Protein AF-A0A359MNR8-F1 (afdb_monomer_lite)

Secondary structure (DSSP, 8-state):
---SSEEEEEEESS--TT-GGGGGGTT-TTTTTSSSSSTTSS----------------S-PPPHHHHHHHHHTSTTTGGG-TTSHHHHHHHHHHHHHHHHTTPEESSSSSEEEEEEEEEE--GGGEEEEEEETTEEEEEEPBTTTEEEEE--SEEEEEEEESS--SS-EEEEESSTTGGGGGTT-SSEEEEEEE-TT---PPP---TTGGGSPPEEEE-HHHHHHHGGGTTSEEEEEE--EEEEEEEEEEEEEE--S-TTSEEEEEEE-----EETTEE---IIIIIHHHHHHHHT-

pLDDT: mean 84.49, std 19.18, range [33.78, 98.69]

Radius of gyration: 24.76 Å; chains: 1; bounding box: 55×43×83 Å

Sequence (297 aa):
MNTPRTFILLVRGVFHKRDNYMKKFKKYRAIGLFLICIFIFAGCSSINNKNHDTQNASKNEKSQIEKDIEYLTSDICAGRGPGTEGNEQAANYIAERFNEIGLEPLKKDYVLTYTKKTEKIDPNKITLEVLDGSNVVDTLTYGRDYIEVLLNDTTLTLPLVISPCDYECALLVEDPKESAQYRNNNYVKLIIQKNSNNSRGGSFYNDFLQNYIPSISVFPETYENIQKYIGKSIRLDADIDIEDEIQKNIAGVIKGENSSNALVISAHYDHVGNVGDKIWRGALDNASGVCAMLEAA

Structure (mmCIF, N/CA/C/O backbone):
data_AF-A0A359MNR8-F1
#
_entry.id   AF-A0A359MNR8-F1
#
loop_
_atom_site.group_PDB
_atom_site.id
_atom_site.type_symbol
_atom_site.label_atom_id
_atom_site.label_alt_id
_atom_site.label_comp_id
_atom_site.label_asym_id
_atom_site.label_entity_id
_atom_site.label_seq_id
_atom_site.pdbx_PDB_ins_code
_atom_site.Cartn_x
_atom_site.Cartn_y
_atom_site.Cartn_z
_atom_site.occupancy
_atom_site.B_iso_or_equiv
_atom_site.auth_seq_id
_atom_site.auth_comp_id
_atom_site.auth_asym_id
_atom_site.auth_atom_id
_atom_site.pdbx_PDB_model_num
ATOM 1 N N . MET A 1 1 ? 21.660 5.984 -33.155 1.00 53.91 1 MET A N 1
ATOM 2 C CA . MET A 1 1 ? 21.625 7.429 -32.839 1.00 53.91 1 MET A CA 1
ATOM 3 C C . MET A 1 1 ? 22.981 7.821 -32.273 1.00 53.91 1 MET A C 1
ATOM 5 O O . MET A 1 1 ? 23.427 7.144 -31.359 1.00 53.91 1 MET A O 1
ATOM 9 N N . ASN A 1 2 ? 23.638 8.861 -32.796 1.00 58.16 2 ASN A N 1
ATOM 10 C CA . ASN A 1 2 ? 24.879 9.382 -32.207 1.00 58.16 2 ASN A CA 1
ATOM 11 C C . ASN A 1 2 ? 24.519 10.455 -31.180 1.00 58.16 2 ASN A C 1
ATOM 13 O O . ASN A 1 2 ? 24.162 11.575 -31.548 1.00 58.16 2 ASN A O 1
ATOM 17 N N . THR A 1 3 ? 24.558 10.106 -29.895 1.00 62.22 3 THR A N 1
ATOM 18 C CA . THR A 1 3 ? 24.329 11.055 -28.803 1.00 62.22 3 THR A CA 1
ATOM 19 C C . THR A 1 3 ? 25.670 11.453 -28.170 1.00 62.22 3 THR A C 1
ATOM 21 O O . THR A 1 3 ? 26.511 10.599 -27.889 1.00 62.22 3 THR A O 1
ATOM 24 N N . PRO A 1 4 ? 25.917 12.748 -27.903 1.00 72.62 4 PRO A N 1
ATOM 25 C CA . PRO A 1 4 ? 27.185 13.191 -27.318 1.00 72.62 4 PRO A CA 1
ATOM 26 C C . PRO A 1 4 ? 27.328 12.831 -25.829 1.00 72.62 4 PRO A C 1
ATOM 28 O O . PRO A 1 4 ? 28.414 12.959 -25.269 1.00 72.62 4 PRO A O 1
ATOM 31 N N . ARG A 1 5 ? 26.242 12.416 -25.162 1.00 77.44 5 ARG A N 1
ATOM 32 C CA . ARG A 1 5 ? 26.211 12.042 -23.741 1.00 77.44 5 ARG A CA 1
ATOM 33 C C . ARG A 1 5 ? 25.451 10.741 -23.550 1.00 77.44 5 ARG A C 1
ATOM 35 O O . ARG A 1 5 ? 24.490 10.483 -24.267 1.00 77.44 5 ARG A O 1
ATOM 42 N N . THR A 1 6 ? 25.853 9.976 -22.543 1.00 82.75 6 THR A N 1
ATOM 43 C CA . THR A 1 6 ? 25.110 8.796 -22.101 1.00 82.75 6 THR A CA 1
ATOM 44 C C . THR A 1 6 ? 23.819 9.212 -21.395 1.00 82.75 6 THR A C 1
ATOM 46 O O . THR A 1 6 ? 23.839 10.075 -20.515 1.00 82.75 6 THR A O 1
ATOM 49 N N . PHE A 1 7 ? 22.704 8.578 -21.748 1.00 84.94 7 PHE A N 1
ATOM 50 C CA . PHE A 1 7 ? 21.421 8.729 -21.062 1.00 84.94 7 PHE A CA 1
ATOM 51 C C . PHE A 1 7 ? 21.090 7.432 -20.338 1.00 84.94 7 PHE A C 1
ATOM 53 O O . PHE A 1 7 ? 21.199 6.360 -20.923 1.00 84.94 7 PHE A O 1
ATOM 60 N N . ILE A 1 8 ? 20.702 7.529 -19.072 1.00 86.00 8 ILE A N 1
ATOM 61 C CA . ILE A 1 8 ? 20.260 6.396 -18.261 1.00 86.00 8 ILE A CA 1
ATOM 62 C C . ILE A 1 8 ? 18.806 6.643 -17.888 1.00 86.00 8 ILE A C 1
ATOM 64 O O . ILE A 1 8 ? 18.482 7.663 -17.275 1.00 86.00 8 ILE A O 1
ATOM 68 N N . LEU A 1 9 ? 17.950 5.691 -18.227 1.00 90.50 9 LEU A N 1
ATOM 69 C CA . LEU A 1 9 ? 16.587 5.637 -17.731 1.00 90.50 9 LEU A CA 1
ATOM 70 C C . LEU A 1 9 ? 16.563 4.698 -16.535 1.00 90.50 9 LEU A C 1
ATOM 72 O O . LEU A 1 9 ? 16.939 3.535 -16.656 1.00 90.50 9 LEU A O 1
ATOM 76 N N . LEU A 1 10 ? 16.152 5.215 -15.379 1.00 91.44 10 LEU A N 1
ATOM 77 C CA . LEU A 1 10 ? 16.094 4.473 -14.124 1.00 91.44 10 LEU A CA 1
ATOM 78 C C . LEU A 1 10 ? 14.673 4.499 -13.565 1.00 91.44 10 LEU A C 1
ATOM 80 O O . LEU A 1 10 ? 14.237 5.514 -13.022 1.00 91.44 10 LEU A O 1
ATOM 84 N N . VAL A 1 11 ? 13.981 3.365 -13.610 1.00 88.56 11 VAL A N 1
ATOM 85 C CA . VAL A 1 11 ? 12.714 3.196 -12.897 1.00 88.56 11 VAL A CA 1
ATOM 86 C C . VAL A 1 11 ? 12.957 2.501 -11.574 1.00 88.56 11 VAL A C 1
ATOM 88 O O . VAL A 1 11 ? 13.452 1.377 -11.515 1.00 88.56 11 VAL A O 1
ATOM 91 N N . ARG A 1 12 ? 12.626 3.196 -10.491 1.00 85.81 12 ARG A N 1
ATOM 92 C CA . ARG A 1 12 ? 12.811 2.698 -9.133 1.00 85.81 12 ARG A CA 1
ATOM 93 C C . ARG A 1 12 ? 11.677 1.756 -8.743 1.00 85.81 12 ARG A C 1
ATOM 95 O O . ARG A 1 12 ? 10.519 2.077 -9.001 1.00 85.81 12 ARG A O 1
ATOM 102 N N . GLY A 1 13 ? 12.009 0.647 -8.086 1.00 71.56 13 GLY A N 1
ATOM 103 C CA . GLY A 1 13 ? 11.005 -0.316 -7.620 1.00 71.56 13 GLY A CA 1
ATOM 104 C C . GLY A 1 13 ? 10.364 -0.001 -6.295 1.00 71.56 13 GLY A C 1
ATOM 105 O O . GLY A 1 13 ? 9.287 -0.511 -6.036 1.00 71.56 13 GLY A O 1
ATOM 106 N N . VAL A 1 14 ? 10.990 0.844 -5.476 1.00 76.50 14 VAL A N 1
ATOM 107 C CA . VAL A 1 14 ? 10.344 1.427 -4.301 1.00 76.50 14 VAL A CA 1
ATOM 108 C C . VAL A 1 14 ? 10.724 2.894 -4.184 1.00 76.50 14 VAL A C 1
ATOM 110 O O . VAL A 1 14 ? 11.915 3.236 -4.100 1.00 76.50 14 VAL A O 1
ATOM 113 N N . PHE A 1 15 ? 9.726 3.770 -4.124 1.00 69.06 15 PHE A N 1
ATOM 114 C CA . PHE A 1 15 ? 9.939 5.176 -3.824 1.00 69.06 15 PHE A CA 1
ATOM 115 C C . PHE A 1 15 ? 9.806 5.461 -2.335 1.00 69.06 15 PHE A C 1
ATOM 117 O O . PHE A 1 15 ? 8.816 5.146 -1.678 1.00 69.06 15 PHE A O 1
ATOM 124 N N . HIS A 1 16 ? 10.820 6.126 -1.786 1.00 58.22 16 HIS A N 1
ATOM 125 C CA . HIS A 1 16 ? 10.814 6.563 -0.402 1.00 58.22 16 HIS A CA 1
ATOM 126 C C . HIS A 1 16 ? 10.742 8.090 -0.355 1.00 58.22 16 HIS A C 1
ATOM 128 O O . HIS A 1 16 ? 11.719 8.792 -0.616 1.00 58.22 16 HIS A O 1
ATOM 134 N N . LYS A 1 17 ? 9.585 8.635 0.041 1.00 45.66 17 LYS A N 1
ATOM 135 C CA . LYS A 1 17 ? 9.368 10.092 0.174 1.00 45.66 17 LYS A CA 1
ATOM 136 C C . LYS A 1 17 ? 10.332 10.760 1.179 1.00 45.66 17 LYS A C 1
ATOM 138 O O . LYS A 1 17 ? 10.451 11.983 1.202 1.00 45.66 17 LYS A O 1
ATOM 143 N N . ARG A 1 18 ? 11.022 9.964 2.010 1.00 41.44 18 ARG A N 1
ATOM 144 C CA . ARG A 1 18 ? 12.012 10.383 3.021 1.00 41.44 18 ARG A CA 1
ATOM 145 C C . ARG A 1 18 ? 13.464 10.052 2.676 1.00 41.44 18 ARG A C 1
ATOM 147 O O . ARG A 1 18 ? 14.333 10.182 3.537 1.00 41.44 18 ARG A O 1
ATOM 154 N N . ASP A 1 19 ? 13.755 9.721 1.427 1.00 40.84 19 ASP A N 1
ATOM 155 C CA . ASP A 1 19 ? 15.124 9.737 0.932 1.00 40.84 19 ASP A CA 1
ATOM 156 C C . ASP A 1 19 ? 15.663 11.179 1.002 1.00 40.84 19 ASP A C 1
ATOM 158 O O . ASP A 1 19 ? 15.439 12.018 0.129 1.00 40.84 19 ASP A O 1
ATOM 162 N N . ASN A 1 20 ? 16.371 11.497 2.091 1.00 35.03 20 ASN A N 1
ATOM 163 C CA . ASN A 1 20 ? 16.938 12.815 2.408 1.00 35.03 20 ASN A CA 1
ATOM 164 C C . ASN A 1 20 ? 17.966 13.335 1.373 1.00 35.03 20 ASN A C 1
ATOM 166 O O . ASN A 1 20 ? 18.578 14.384 1.592 1.00 35.03 20 ASN A O 1
ATOM 170 N N . TYR A 1 21 ? 18.138 12.675 0.223 1.00 41.69 21 TYR A N 1
ATOM 171 C CA . TYR A 1 21 ? 19.009 13.117 -0.868 1.00 41.69 21 TYR A CA 1
ATOM 172 C C . TYR A 1 21 ? 18.629 14.507 -1.412 1.00 41.69 21 TYR A C 1
ATOM 174 O O . TYR A 1 21 ? 19.497 15.253 -1.867 1.00 41.69 21 TYR A O 1
ATOM 182 N N . MET A 1 22 ? 17.369 14.940 -1.267 1.00 36.34 22 MET A N 1
ATOM 183 C CA . MET A 1 22 ? 16.928 16.273 -1.704 1.00 36.34 22 MET A CA 1
ATOM 184 C C . MET A 1 22 ? 17.280 17.435 -0.759 1.00 36.34 22 MET A C 1
ATOM 186 O O . MET A 1 22 ? 17.093 18.594 -1.140 1.00 36.34 22 MET A O 1
ATOM 190 N N . LYS A 1 23 ? 17.854 17.203 0.434 1.00 35.25 23 LYS A N 1
ATOM 191 C CA . LYS A 1 23 ? 18.368 18.323 1.255 1.00 35.25 23 LYS A CA 1
ATOM 192 C C . LYS A 1 23 ? 19.582 19.008 0.611 1.00 35.25 23 LYS A C 1
ATOM 194 O O . LYS A 1 23 ? 19.808 20.188 0.868 1.00 35.25 23 LYS A O 1
ATOM 199 N N . LYS A 1 24 ? 20.307 18.323 -0.284 1.00 37.75 24 LYS A N 1
ATOM 200 C CA . LYS A 1 24 ? 21.486 18.867 -0.985 1.00 37.75 24 LYS A CA 1
ATOM 201 C C . LYS A 1 24 ? 21.165 19.720 -2.224 1.00 37.75 24 LYS A C 1
ATOM 203 O O . LYS A 1 24 ? 22.028 20.467 -2.670 1.00 37.75 24 LYS A O 1
ATOM 208 N N . PHE A 1 25 ? 19.932 19.688 -2.740 1.00 43.47 25 PHE A N 1
ATOM 209 C CA . PHE A 1 25 ? 19.558 20.358 -4.000 1.00 43.47 25 PHE A CA 1
ATOM 210 C C . PHE A 1 25 ? 18.733 21.646 -3.837 1.00 43.47 25 PHE A C 1
ATOM 212 O O . PHE A 1 25 ? 18.275 22.221 -4.826 1.00 43.47 25 PHE A O 1
ATOM 219 N N . LYS A 1 26 ? 18.594 22.183 -2.614 1.00 38.81 26 LYS A N 1
ATOM 220 C CA . LYS A 1 26 ? 17.921 23.481 -2.389 1.00 38.81 26 LYS A CA 1
ATOM 221 C C . LYS A 1 26 ? 18.571 24.662 -3.134 1.00 38.81 26 LYS A C 1
ATOM 223 O O . LYS A 1 26 ? 17.922 25.690 -3.284 1.00 38.81 26 LYS A O 1
ATOM 228 N N . LYS A 1 27 ? 19.803 24.519 -3.640 1.00 41.84 27 LYS A N 1
ATOM 229 C CA . LYS A 1 27 ? 20.552 25.599 -4.304 1.00 41.84 27 LYS A CA 1
ATOM 230 C C . LYS A 1 27 ? 20.233 25.805 -5.797 1.00 41.84 27 LYS A C 1
ATOM 232 O O . LYS A 1 27 ? 20.662 26.811 -6.343 1.00 41.84 27 LYS A O 1
ATOM 237 N N . TYR A 1 28 ? 19.464 24.917 -6.442 1.00 50.44 28 TYR A N 1
ATOM 238 C CA . TYR A 1 28 ? 19.241 24.966 -7.904 1.00 50.44 28 TYR A CA 1
ATOM 239 C C . TYR A 1 28 ? 17.770 25.111 -8.342 1.00 50.44 28 TYR A C 1
ATOM 241 O O . TYR A 1 28 ? 17.476 25.059 -9.535 1.00 50.44 28 TYR A O 1
ATOM 249 N N . ARG A 1 29 ? 16.835 25.364 -7.410 1.00 44.09 29 ARG A N 1
ATOM 250 C CA . ARG A 1 29 ? 15.392 25.519 -7.718 1.00 44.09 29 ARG A CA 1
ATOM 251 C C . ARG A 1 29 ? 15.065 26.686 -8.665 1.00 44.09 29 ARG A C 1
ATOM 253 O O . ARG A 1 29 ? 13.984 26.687 -9.237 1.00 44.09 29 ARG A O 1
ATOM 260 N N . ALA A 1 30 ? 15.975 27.641 -8.858 1.00 41.69 30 ALA A N 1
ATOM 261 C CA . ALA A 1 30 ? 15.742 28.805 -9.714 1.00 4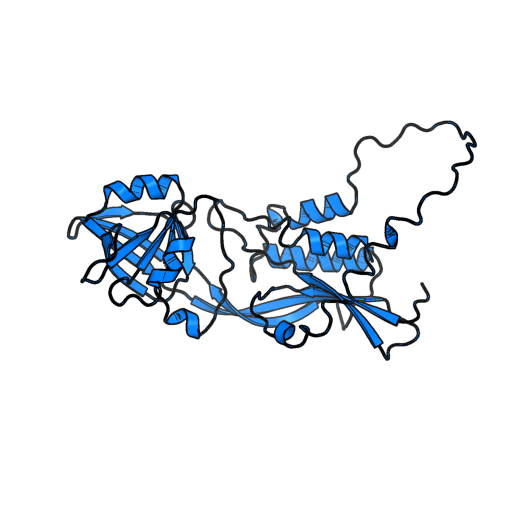1.69 30 ALA A CA 1
ATOM 262 C C . ALA A 1 30 ? 16.040 28.573 -11.211 1.00 41.69 30 ALA A C 1
ATOM 264 O O . ALA A 1 30 ? 15.609 29.372 -12.031 1.00 41.69 30 ALA A O 1
ATOM 265 N N . ILE A 1 31 ? 16.743 27.495 -11.589 1.00 46.69 31 ILE A N 1
ATOM 266 C CA . ILE A 1 31 ? 17.185 27.289 -12.987 1.00 46.69 31 ILE A CA 1
ATOM 267 C C . ILE A 1 31 ? 16.266 26.308 -13.743 1.00 46.69 31 ILE A C 1
ATOM 269 O O . ILE A 1 31 ? 16.080 26.437 -14.950 1.00 46.69 31 ILE A O 1
ATOM 273 N N . GLY A 1 32 ? 15.609 25.376 -13.040 1.00 39.09 32 GLY A N 1
ATOM 274 C CA . GLY A 1 32 ? 14.751 24.352 -13.660 1.00 39.09 32 GLY A CA 1
ATO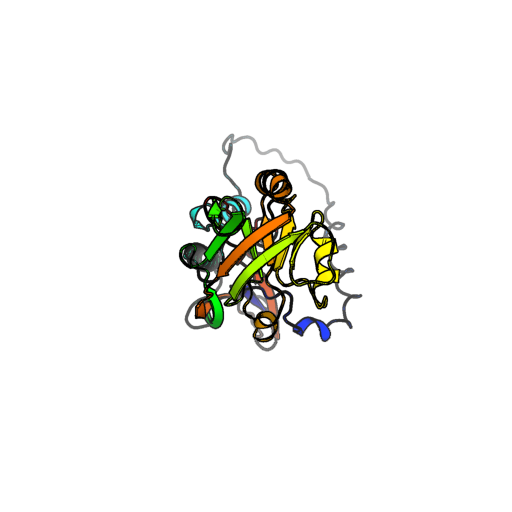M 275 C C . GLY A 1 32 ? 13.412 24.853 -14.221 1.00 39.09 32 GLY A C 1
ATOM 276 O O . GLY A 1 32 ? 12.852 24.213 -15.103 1.00 39.09 32 GLY A O 1
ATOM 277 N N . LEU A 1 33 ? 12.908 26.003 -13.762 1.00 39.31 33 LEU A N 1
ATOM 278 C CA . LEU A 1 33 ? 11.634 26.567 -14.235 1.00 39.31 33 LEU A CA 1
ATOM 279 C C . LEU A 1 33 ? 11.757 27.394 -15.527 1.00 39.31 33 LEU A C 1
ATOM 281 O O . LEU A 1 33 ? 10.741 27.714 -16.133 1.00 39.31 33 LEU A O 1
ATOM 285 N N . PHE A 1 34 ? 12.974 27.716 -15.978 1.00 38.31 34 PHE A N 1
ATOM 286 C CA . PHE A 1 34 ? 13.181 28.547 -17.171 1.00 38.31 34 PHE A CA 1
ATOM 287 C C . PHE A 1 34 ? 13.256 27.731 -18.477 1.00 38.31 34 PHE A C 1
ATOM 289 O O . PHE A 1 34 ? 13.005 28.264 -19.553 1.00 38.31 34 PHE A O 1
ATOM 296 N N . LEU A 1 35 ? 13.551 26.426 -18.403 1.00 41.34 35 LEU A N 1
ATOM 297 C CA . LEU A 1 35 ? 13.758 25.577 -19.588 1.00 41.34 35 LEU A CA 1
ATOM 298 C C . LEU A 1 35 ? 12.493 24.868 -20.104 1.00 41.34 35 LEU A C 1
ATOM 300 O O . LEU A 1 35 ? 12.480 24.431 -21.249 1.00 41.34 35 LEU A O 1
ATOM 304 N N . ILE A 1 36 ? 11.414 24.803 -19.316 1.00 42.53 36 ILE A N 1
ATOM 305 C CA . ILE A 1 36 ? 10.148 24.167 -19.736 1.00 42.53 36 ILE A CA 1
ATOM 306 C C . ILE A 1 36 ? 9.250 25.135 -20.534 1.00 42.53 36 ILE A C 1
ATOM 308 O O . ILE A 1 36 ? 8.479 24.699 -21.382 1.00 42.53 36 ILE A O 1
ATOM 312 N N . CYS A 1 37 ? 9.399 26.454 -20.367 1.00 40.34 37 CYS A N 1
ATOM 313 C CA . CYS A 1 37 ? 8.573 27.438 -21.084 1.00 40.34 37 CYS A CA 1
ATOM 314 C C . CYS A 1 37 ? 9.052 27.759 -22.513 1.00 40.34 37 CYS A C 1
ATOM 316 O O . CYS A 1 37 ? 8.282 28.309 -23.297 1.00 40.34 37 CYS A O 1
ATOM 318 N N . ILE A 1 38 ? 10.291 27.416 -22.886 1.00 44.81 38 ILE A N 1
ATOM 319 C CA . ILE A 1 38 ? 10.851 27.767 -24.208 1.00 44.81 38 ILE A CA 1
ATOM 320 C C . ILE A 1 38 ? 10.420 26.775 -25.307 1.00 44.81 38 ILE A C 1
ATOM 322 O O . ILE A 1 38 ? 10.373 27.145 -26.477 1.00 44.81 38 ILE A O 1
ATOM 326 N N . PHE A 1 39 ? 9.992 25.558 -24.956 1.00 44.34 39 PHE A N 1
ATOM 327 C CA . PHE A 1 39 ? 9.518 24.573 -25.942 1.00 44.34 39 PHE A CA 1
ATOM 328 C C . PHE A 1 39 ? 8.067 24.774 -26.407 1.00 44.34 39 PHE A C 1
ATOM 330 O O . PHE A 1 39 ? 7.670 24.185 -27.407 1.00 44.34 39 PHE A O 1
ATOM 337 N N . ILE A 1 40 ? 7.285 25.637 -25.749 1.00 48.53 40 ILE A N 1
ATOM 338 C CA . ILE A 1 40 ? 5.875 25.876 -26.111 1.00 48.53 40 ILE A CA 1
ATOM 339 C C . ILE A 1 40 ? 5.725 27.007 -27.156 1.00 48.53 40 ILE A C 1
ATOM 341 O O . ILE A 1 40 ? 4.688 27.110 -27.801 1.00 48.53 40 ILE A O 1
ATOM 345 N N . PHE A 1 41 ? 6.762 27.819 -27.409 1.00 41.69 41 PHE A N 1
ATOM 346 C CA . PHE A 1 41 ? 6.643 29.029 -28.248 1.00 41.69 41 PHE A CA 1
ATOM 347 C C . PHE A 1 41 ? 7.391 29.025 -29.596 1.00 41.69 41 PHE A C 1
ATOM 349 O O . PHE A 1 41 ? 7.363 30.035 -30.295 1.00 41.69 41 PHE A O 1
ATOM 356 N N . ALA A 1 42 ? 7.996 27.912 -30.026 1.00 44.53 42 ALA A N 1
ATOM 357 C CA . ALA A 1 42 ? 8.704 27.827 -31.318 1.00 44.53 42 ALA A CA 1
ATOM 358 C C . ALA A 1 42 ? 7.997 26.951 -32.377 1.00 44.53 42 ALA A C 1
ATOM 360 O O . ALA A 1 42 ? 8.638 26.442 -33.292 1.00 44.53 42 ALA A O 1
ATOM 361 N N . GLY A 1 43 ? 6.678 26.767 -32.265 1.00 42.97 43 GLY A N 1
ATOM 362 C CA . GLY A 1 43 ? 5.885 25.886 -33.131 1.00 42.97 43 GLY A CA 1
ATOM 363 C C . GLY A 1 43 ? 4.820 26.596 -33.965 1.00 42.97 43 GLY A C 1
ATOM 364 O O . GLY A 1 43 ? 3.707 26.099 -34.057 1.00 42.97 43 GLY A O 1
ATOM 365 N N . CYS A 1 44 ? 5.120 27.751 -34.562 1.00 46.16 44 CYS A N 1
ATOM 366 C CA . CYS A 1 44 ? 4.274 28.333 -35.609 1.00 46.16 44 CYS A CA 1
ATOM 367 C C . CYS A 1 44 ? 5.131 28.647 -36.833 1.00 46.16 44 CYS A C 1
ATOM 369 O O . CYS A 1 44 ? 5.814 29.667 -36.896 1.00 46.16 44 CYS A O 1
ATOM 371 N N . SER A 1 45 ? 5.112 27.755 -37.820 1.00 38.56 45 SER A N 1
ATOM 372 C CA . SER A 1 45 ? 5.623 28.020 -39.165 1.00 38.56 45 SER A CA 1
ATOM 373 C C . SER A 1 45 ? 4.769 27.265 -40.186 1.00 38.56 45 SER A C 1
ATOM 375 O O . SER A 1 45 ? 4.867 26.054 -40.320 1.00 38.56 45 SER A O 1
ATOM 377 N N . SER A 1 46 ? 3.889 28.036 -40.830 1.00 40.34 46 SER A N 1
ATOM 378 C CA . SER A 1 46 ? 3.194 27.852 -42.114 1.00 40.34 46 SER A CA 1
ATOM 379 C C . SER A 1 46 ? 3.039 26.426 -42.677 1.00 40.34 46 SER A C 1
ATOM 381 O O . SER A 1 46 ? 3.957 25.870 -43.280 1.00 40.34 46 SER A O 1
ATOM 383 N N . ILE A 1 47 ? 1.820 25.883 -42.585 1.00 38.09 47 ILE A N 1
ATOM 384 C CA . ILE A 1 47 ? 1.387 24.705 -43.348 1.00 38.09 47 ILE A CA 1
ATOM 385 C C . ILE A 1 47 ? 1.092 25.150 -44.782 1.00 38.09 47 ILE A C 1
ATOM 387 O O . ILE A 1 47 ? 0.122 25.860 -45.045 1.00 38.09 47 ILE A O 1
ATOM 391 N N . ASN A 1 48 ? 1.941 24.721 -45.714 1.00 33.78 48 ASN A N 1
ATOM 392 C CA . ASN A 1 48 ? 1.702 24.847 -47.144 1.00 33.78 48 ASN A CA 1
ATOM 393 C C . ASN A 1 48 ? 0.854 23.647 -47.588 1.00 33.78 48 ASN A C 1
ATOM 395 O O . ASN A 1 48 ? 1.286 22.499 -47.494 1.00 33.78 48 ASN A O 1
ATOM 399 N N . ASN A 1 49 ? -0.375 23.917 -48.017 1.00 40.66 49 ASN A N 1
ATOM 400 C CA . ASN A 1 49 ? -1.362 22.901 -48.350 1.00 40.66 49 ASN A CA 1
ATOM 401 C C . ASN A 1 49 ? -1.016 22.253 -49.703 1.00 40.66 49 ASN A C 1
ATOM 403 O O . ASN A 1 49 ? -1.172 22.874 -50.755 1.00 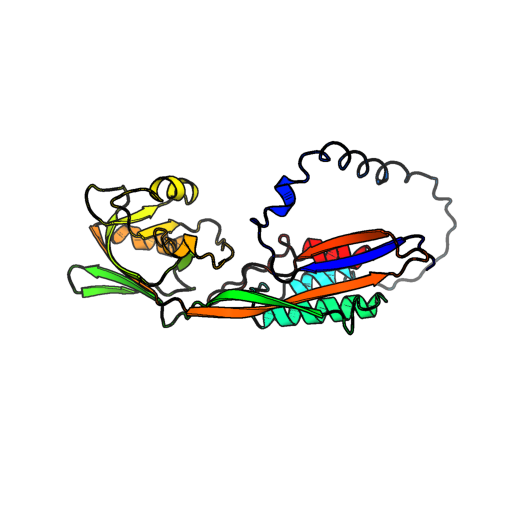40.66 49 ASN A O 1
ATOM 407 N N . LYS A 1 50 ? -0.537 21.006 -49.686 1.00 38.22 50 LYS A N 1
ATOM 408 C CA . LYS A 1 50 ? -0.560 20.127 -50.858 1.00 38.22 50 LYS A CA 1
ATOM 409 C C . LYS A 1 50 ? -1.425 18.921 -50.527 1.00 38.22 50 LYS A C 1
ATOM 411 O O . LYS A 1 50 ? -1.031 18.065 -49.743 1.00 38.22 50 LYS A O 1
ATOM 416 N N . ASN A 1 51 ? -2.598 18.902 -51.154 1.00 44.03 51 ASN A N 1
ATOM 417 C CA . ASN A 1 51 ? -3.492 17.758 -51.224 1.00 44.03 51 ASN A CA 1
ATOM 418 C C . ASN A 1 51 ? -2.716 16.500 -51.625 1.00 44.03 51 ASN A C 1
ATOM 420 O O . ASN A 1 51 ? -2.083 16.471 -52.682 1.00 44.03 51 ASN A O 1
ATOM 424 N N . HIS A 1 52 ? -2.840 15.455 -50.815 1.00 43.66 52 HIS A N 1
ATOM 425 C CA . HIS A 1 52 ? -2.795 14.088 -51.301 1.00 43.66 52 HIS A CA 1
ATOM 426 C C . HIS A 1 52 ? -4.024 13.361 -50.760 1.00 43.66 52 HIS A C 1
ATOM 428 O O . HIS A 1 52 ? -4.237 13.273 -49.552 1.00 43.66 52 HIS A O 1
ATOM 434 N N . ASP A 1 53 ? -4.851 12.924 -51.700 1.00 41.94 53 ASP A N 1
ATOM 435 C CA . ASP A 1 53 ? -6.102 12.216 -51.496 1.00 41.94 53 ASP A CA 1
ATOM 436 C C . ASP A 1 53 ? -5.933 10.886 -50.744 1.00 41.94 53 ASP A C 1
ATOM 438 O O . ASP A 1 53 ? -5.036 10.097 -51.032 1.00 41.94 53 ASP A O 1
ATOM 442 N N . THR A 1 54 ? -6.916 10.632 -49.871 1.00 43.00 54 THR A N 1
ATOM 443 C CA . THR A 1 54 ? -7.465 9.333 -49.427 1.00 43.00 54 THR A CA 1
ATOM 444 C C . THR A 1 54 ? -6.516 8.222 -48.971 1.00 43.00 54 THR A C 1
ATOM 446 O O . THR A 1 54 ? -5.914 7.560 -49.803 1.00 43.00 54 THR A O 1
ATOM 449 N N . GLN A 1 55 ? -6.622 7.840 -47.688 1.00 40.62 55 GLN A N 1
ATOM 450 C CA . GLN A 1 55 ? -7.193 6.538 -47.293 1.00 40.62 55 GLN A CA 1
ATOM 451 C C . GLN A 1 55 ? -7.833 6.603 -45.892 1.00 40.62 55 GLN A C 1
ATOM 453 O O . GLN A 1 55 ? -7.206 6.971 -44.904 1.00 40.62 55 GLN A O 1
ATOM 458 N N . ASN A 1 56 ? -9.105 6.205 -45.822 1.00 48.44 56 ASN A N 1
ATOM 459 C CA . ASN A 1 56 ? -9.792 5.803 -44.598 1.00 48.44 56 ASN A CA 1
ATOM 460 C C . ASN A 1 56 ? -9.179 4.490 -44.079 1.00 48.44 56 ASN A C 1
ATOM 462 O O . ASN A 1 56 ? -9.499 3.441 -44.630 1.00 48.44 56 ASN A O 1
ATOM 466 N N . ALA A 1 57 ? -8.365 4.542 -43.020 1.00 48.09 57 ALA A N 1
ATOM 467 C CA . ALA A 1 57 ? -8.149 3.442 -42.070 1.00 48.09 57 ALA A CA 1
ATOM 468 C C . ALA A 1 57 ? -7.334 3.916 -40.848 1.00 48.09 57 ALA A C 1
ATOM 470 O O . ALA A 1 57 ? -6.113 3.952 -40.889 1.00 48.09 57 ALA A O 1
ATOM 471 N N . SER A 1 58 ? -8.013 4.281 -39.758 1.00 47.69 58 SER A N 1
ATOM 472 C CA . SER A 1 58 ? -7.651 3.886 -38.383 1.00 47.69 58 SER A CA 1
ATOM 473 C C . SER A 1 58 ? -8.682 4.490 -37.431 1.00 47.69 58 SER A C 1
ATOM 475 O O . SER A 1 58 ? -8.612 5.645 -37.020 1.00 47.69 58 SER A O 1
ATOM 477 N N . LYS A 1 59 ? -9.721 3.706 -37.153 1.00 56.09 59 LYS A N 1
ATOM 478 C CA . LYS A 1 59 ? -10.674 3.962 -36.077 1.00 56.09 59 LYS A CA 1
ATOM 479 C C . LYS A 1 59 ? -10.182 3.119 -34.892 1.00 56.09 59 LYS A C 1
ATOM 481 O O . LYS A 1 59 ? -10.187 1.900 -35.009 1.00 56.09 59 LYS A O 1
ATOM 486 N N . ASN A 1 60 ? -9.807 3.764 -33.785 1.00 63.06 60 ASN A N 1
ATOM 487 C CA . ASN A 1 60 ? -9.574 3.173 -32.453 1.00 63.06 60 ASN A CA 1
ATOM 488 C C . ASN A 1 60 ? -8.340 2.264 -32.234 1.00 63.06 60 ASN A C 1
ATOM 490 O O . ASN A 1 60 ? -8.487 1.217 -31.605 1.00 63.06 60 ASN A O 1
ATOM 494 N N . GLU A 1 61 ? -7.124 2.647 -32.634 1.00 84.31 61 GLU A N 1
ATOM 495 C CA . GLU A 1 61 ? -5.931 2.047 -32.005 1.00 84.31 61 GLU A CA 1
ATOM 496 C C . GLU A 1 61 ? -5.426 2.936 -30.858 1.00 84.31 61 GLU A C 1
ATOM 498 O O . GLU A 1 61 ? -5.227 4.134 -31.052 1.00 84.31 61 GLU A O 1
ATOM 503 N N . LYS A 1 62 ? -5.251 2.360 -29.659 1.00 89.19 62 LYS A N 1
ATOM 504 C CA . LYS A 1 62 ? -4.659 3.061 -28.507 1.00 89.19 62 LYS A CA 1
ATOM 505 C C . LYS A 1 62 ? -3.211 3.444 -28.818 1.00 89.19 62 LYS A C 1
ATOM 507 O O . LYS A 1 62 ? -2.459 2.630 -29.359 1.00 89.19 62 LYS A O 1
ATOM 512 N N . SER A 1 63 ? -2.810 4.648 -28.426 1.00 95.44 63 SER A N 1
ATOM 513 C CA . SER A 1 63 ? -1.405 5.064 -28.422 1.00 95.44 63 SER A CA 1
ATOM 514 C C . SER A 1 63 ? -0.571 4.188 -27.479 1.00 95.44 63 SER A C 1
ATOM 516 O O . SER A 1 63 ? -1.107 3.527 -26.586 1.00 95.44 63 SER A O 1
ATOM 518 N N . GLN A 1 64 ? 0.753 4.174 -27.655 1.00 96.69 64 GLN A N 1
ATOM 519 C CA . GLN A 1 64 ? 1.622 3.366 -26.796 1.00 96.69 64 GLN A CA 1
ATOM 520 C C . GLN A 1 64 ? 1.543 3.809 -25.330 1.00 96.69 64 GLN A C 1
ATOM 522 O O . GLN A 1 64 ? 1.410 2.966 -24.449 1.00 96.69 64 GLN A O 1
ATOM 527 N N . ILE A 1 65 ? 1.505 5.119 -25.072 1.00 96.31 65 ILE A N 1
ATOM 528 C CA . ILE A 1 65 ? 1.341 5.653 -23.716 1.00 96.31 65 ILE A CA 1
ATOM 529 C C . ILE A 1 65 ? 0.013 5.219 -23.062 1.00 96.31 65 ILE A C 1
ATOM 531 O O . ILE A 1 65 ? -0.023 4.957 -21.860 1.00 96.31 65 ILE A O 1
ATOM 535 N N . GLU A 1 66 ? -1.072 5.087 -23.839 1.00 96.94 66 GLU A N 1
ATOM 536 C CA . GLU A 1 66 ? -2.355 4.554 -23.354 1.00 96.94 66 GLU A CA 1
ATOM 537 C C . GLU A 1 66 ? -2.272 3.057 -23.032 1.00 96.94 66 GLU A C 1
ATOM 539 O O . GLU A 1 66 ? -2.853 2.615 -22.041 1.00 96.94 66 GLU A O 1
ATOM 544 N N . LYS A 1 67 ? -1.532 2.279 -23.832 1.00 98.12 67 LYS A N 1
ATOM 545 C CA . LYS A 1 67 ? -1.272 0.856 -23.561 1.00 98.12 67 LYS A CA 1
ATOM 546 C C . LYS A 1 67 ? -0.427 0.691 -22.288 1.00 98.12 67 LYS A C 1
ATOM 548 O O . LYS A 1 67 ? -0.765 -0.122 -21.430 1.00 98.12 67 LYS A O 1
ATOM 553 N N . ASP A 1 68 ? 0.609 1.515 -22.125 1.00 98.50 68 ASP A N 1
ATOM 554 C CA . ASP A 1 68 ? 1.509 1.489 -20.967 1.00 98.50 68 ASP A CA 1
ATOM 555 C C . ASP A 1 68 ? 0.775 1.848 -19.665 1.00 98.50 68 ASP A C 1
ATOM 557 O O . ASP A 1 68 ? 0.900 1.137 -18.663 1.00 98.50 68 ASP A O 1
ATOM 561 N N . ILE A 1 69 ? -0.035 2.916 -19.667 1.00 98.38 69 ILE A N 1
ATOM 562 C CA . ILE A 1 69 ? -0.793 3.307 -18.470 1.00 98.38 69 ILE A CA 1
ATOM 563 C C . ILE A 1 69 ? -1.863 2.268 -18.133 1.00 98.38 69 ILE A C 1
ATOM 565 O O . ILE A 1 69 ? -2.052 1.955 -16.958 1.00 98.38 69 ILE A O 1
ATOM 569 N N . GLU A 1 70 ? -2.539 1.699 -19.133 1.00 98.44 70 GLU A N 1
ATOM 570 C CA . GLU A 1 70 ? -3.541 0.652 -18.936 1.00 98.44 70 GLU A CA 1
ATOM 571 C C . GLU A 1 70 ? -2.924 -0.599 -18.317 1.00 98.44 70 GLU A C 1
ATOM 573 O O . GLU A 1 70 ? -3.447 -1.093 -17.319 1.00 98.44 70 GLU A O 1
ATOM 578 N N . TYR A 1 71 ? -1.789 -1.071 -18.841 1.00 98.69 71 TYR A N 1
ATOM 579 C CA . TYR A 1 71 ? -1.112 -2.235 -18.284 1.00 98.69 71 TYR A CA 1
ATOM 580 C C . TYR A 1 71 ? -0.662 -1.974 -16.847 1.00 98.69 71 TYR A C 1
ATOM 582 O O . TYR A 1 71 ? -1.019 -2.727 -15.940 1.00 98.69 71 TYR A O 1
ATOM 590 N N . LEU A 1 72 ? 0.064 -0.877 -16.606 1.00 98.62 72 LEU A N 1
ATOM 591 C CA . LEU A 1 72 ? 0.593 -0.581 -15.276 1.00 98.62 72 LEU A CA 1
ATOM 592 C C . LEU A 1 72 ? -0.530 -0.408 -14.252 1.00 98.62 72 LEU A C 1
ATOM 594 O O . LEU A 1 72 ? -0.360 -0.788 -13.098 1.00 98.62 72 LEU A O 1
ATOM 598 N N . THR A 1 73 ? -1.684 0.130 -14.649 1.00 98.50 73 THR A N 1
ATOM 599 C CA . THR A 1 73 ? -2.842 0.337 -13.763 1.00 98.50 73 THR A CA 1
ATOM 600 C C . THR A 1 73 ? -3.827 -0.834 -13.738 1.00 98.50 73 THR A C 1
ATOM 602 O O . THR A 1 73 ? -4.850 -0.739 -13.057 1.00 98.50 73 THR A O 1
ATOM 605 N N . SER A 1 74 ? -3.527 -1.936 -14.428 1.00 98.50 74 SER A N 1
ATOM 606 C CA . SER A 1 74 ? -4.394 -3.111 -14.545 1.00 98.50 74 SER A CA 1
ATOM 607 C C . SER A 1 74 ? -4.533 -3.905 -13.241 1.00 98.50 74 SER A C 1
ATOM 609 O O . SER A 1 74 ? -3.799 -3.703 -12.269 1.00 98.50 74 SER A O 1
ATOM 611 N N . ASP A 1 75 ? -5.477 -4.848 -13.236 1.00 98.12 75 ASP A N 1
ATOM 612 C CA . ASP A 1 75 ? -5.652 -5.812 -12.142 1.00 98.12 75 ASP A CA 1
ATOM 613 C C . ASP A 1 75 ? -4.461 -6.771 -12.022 1.00 98.12 75 ASP A C 1
ATOM 615 O O . ASP A 1 75 ? -4.123 -7.164 -10.911 1.00 98.12 75 ASP A O 1
ATOM 619 N N . ILE A 1 76 ? -3.765 -7.060 -13.130 1.00 98.06 76 ILE A N 1
ATOM 620 C CA . ILE A 1 76 ? -2.521 -7.853 -13.142 1.00 98.06 76 ILE A CA 1
ATOM 621 C C . ILE A 1 76 ? -1.459 -7.169 -12.279 1.00 98.06 76 ILE A C 1
ATOM 623 O O . ILE A 1 76 ? -0.770 -7.804 -11.487 1.00 98.06 76 ILE A O 1
ATOM 627 N N . CYS A 1 77 ? -1.345 -5.847 -12.408 1.00 98.12 77 CYS A N 1
ATOM 628 C CA . CYS A 1 77 ? -0.407 -5.068 -11.618 1.00 98.12 77 CYS A CA 1
ATOM 629 C C . CYS A 1 77 ? -0.890 -4.812 -10.185 1.00 98.12 77 CYS A C 1
ATOM 631 O O . CYS A 1 77 ? -0.070 -4.401 -9.371 1.00 98.12 77 CYS A O 1
ATOM 633 N N . ALA A 1 78 ? -2.174 -5.017 -9.865 1.00 97.38 78 ALA A N 1
ATOM 634 C CA . ALA A 1 78 ? -2.751 -4.965 -8.513 1.00 97.38 78 ALA A CA 1
ATOM 635 C C . ALA A 1 78 ? -2.274 -3.779 -7.638 1.00 97.38 78 ALA A C 1
ATOM 637 O O . ALA A 1 78 ? -2.059 -3.900 -6.434 1.00 97.38 78 ALA A O 1
ATOM 638 N N . GLY A 1 79 ? -2.064 -2.605 -8.242 1.00 96.75 79 GLY A N 1
ATOM 639 C CA . GLY A 1 79 ? -1.560 -1.421 -7.533 1.00 96.75 79 GLY A CA 1
ATOM 640 C C . GLY A 1 79 ? -0.070 -1.444 -7.167 1.00 96.75 79 GLY A C 1
ATOM 641 O O . GLY A 1 79 ? 0.403 -0.543 -6.481 1.00 96.75 79 GLY A O 1
ATOM 642 N N . ARG A 1 80 ? 0.685 -2.438 -7.642 1.00 96.38 80 ARG A N 1
ATOM 643 C CA . ARG A 1 80 ? 2.156 -2.501 -7.672 1.00 96.38 80 ARG A CA 1
ATOM 644 C C . ARG A 1 80 ? 2.803 -2.315 -6.299 1.00 96.38 80 ARG A C 1
ATOM 646 O O . ARG A 1 80 ? 3.854 -1.679 -6.190 1.00 96.38 80 ARG A O 1
ATOM 653 N N . GLY A 1 81 ? 2.172 -2.870 -5.263 1.00 93.38 81 GLY A N 1
ATOM 654 C CA . GLY A 1 81 ? 2.687 -2.845 -3.894 1.00 93.38 81 GLY A CA 1
ATOM 655 C C . GLY A 1 81 ? 4.082 -3.475 -3.834 1.00 93.38 81 GLY A C 1
ATOM 656 O O . GLY A 1 81 ? 4.245 -4.560 -4.392 1.00 93.38 81 GLY A O 1
ATOM 657 N N . PRO A 1 82 ? 5.093 -2.842 -3.214 1.00 90.06 82 PRO A N 1
ATOM 658 C CA . PRO A 1 82 ? 6.426 -3.426 -3.082 1.00 90.06 82 PRO A CA 1
ATOM 659 C C . PRO A 1 82 ? 6.365 -4.883 -2.622 1.00 90.06 82 PRO A C 1
ATOM 661 O O . PRO A 1 82 ? 5.609 -5.204 -1.705 1.00 90.06 82 PRO A O 1
ATOM 664 N N . GLY A 1 83 ? 7.112 -5.762 -3.294 1.00 87.50 83 GLY A N 1
ATOM 665 C CA . GLY A 1 83 ? 7.143 -7.173 -2.911 1.00 87.50 83 GLY A CA 1
ATOM 666 C C . GLY A 1 83 ? 5.965 -8.045 -3.333 1.00 87.50 83 GLY A C 1
ATOM 667 O O . GLY A 1 83 ? 5.905 -9.221 -2.985 1.00 87.50 83 GLY A O 1
ATOM 668 N N . THR A 1 84 ? 4.992 -7.482 -4.047 1.00 91.88 84 THR A N 1
ATOM 669 C CA . THR A 1 84 ? 3.852 -8.244 -4.572 1.00 91.88 84 THR A CA 1
ATOM 670 C C . THR A 1 84 ? 4.136 -8.775 -5.974 1.00 91.88 84 THR A C 1
ATOM 672 O O . THR A 1 84 ? 4.965 -8.224 -6.703 1.00 91.88 84 THR A O 1
ATOM 675 N N . GLU A 1 85 ? 3.375 -9.786 -6.397 1.00 95.44 85 GLU A N 1
ATOM 676 C CA . GLU A 1 85 ? 3.388 -10.256 -7.786 1.00 95.44 85 GLU A CA 1
ATOM 677 C C . GLU A 1 85 ? 3.114 -9.105 -8.766 1.00 95.44 85 GLU A C 1
ATOM 679 O O . GLU A 1 85 ? 3.836 -8.940 -9.743 1.00 95.44 85 GLU A O 1
ATOM 684 N N . GLY A 1 86 ? 2.154 -8.223 -8.468 1.00 97.06 86 GLY A N 1
ATOM 685 C CA . GLY A 1 86 ? 1.851 -7.071 -9.320 1.00 97.06 86 GLY A CA 1
ATOM 686 C C . GLY A 1 86 ? 3.022 -6.090 -9.498 1.00 97.06 86 GLY A C 1
ATOM 687 O O . GLY A 1 86 ? 3.167 -5.478 -10.560 1.00 97.06 86 GLY A O 1
ATOM 688 N N . ASN A 1 87 ? 3.899 -5.962 -8.495 1.00 96.06 87 ASN A N 1
ATOM 689 C CA . ASN A 1 87 ? 5.145 -5.197 -8.608 1.00 96.06 87 ASN A CA 1
ATOM 690 C C . ASN A 1 87 ? 6.164 -5.910 -9.507 1.00 96.06 87 ASN A C 1
ATOM 692 O O . ASN A 1 87 ? 6.795 -5.263 -10.341 1.00 96.06 87 ASN A O 1
ATOM 696 N N . GLU A 1 88 ? 6.275 -7.234 -9.403 1.00 97.00 88 GLU A N 1
ATOM 697 C CA . GLU A 1 88 ? 7.105 -8.033 -10.306 1.00 97.00 88 GLU A CA 1
ATOM 698 C C . GLU A 1 88 ? 6.615 -7.963 -11.760 1.00 97.00 88 GLU A C 1
ATOM 700 O O . GLU A 1 88 ? 7.423 -7.736 -12.662 1.00 97.00 88 GLU A O 1
ATOM 705 N N . GLN A 1 89 ? 5.303 -8.051 -11.993 1.00 98.44 89 GLN A N 1
ATOM 706 C CA . GLN A 1 89 ? 4.709 -7.906 -13.326 1.00 98.44 89 GLN A CA 1
ATOM 707 C C . GLN A 1 89 ? 4.988 -6.526 -13.931 1.00 98.44 89 GLN A C 1
ATOM 709 O O . GLN A 1 89 ? 5.307 -6.418 -15.115 1.00 98.44 89 GLN A O 1
ATOM 714 N N . ALA A 1 90 ? 4.922 -5.463 -13.122 1.00 98.44 90 ALA A N 1
ATOM 715 C CA . ALA A 1 90 ? 5.275 -4.119 -13.572 1.00 98.44 90 ALA A CA 1
ATOM 716 C C . ALA A 1 90 ? 6.768 -3.998 -13.919 1.00 98.44 90 ALA A C 1
ATOM 718 O O . ALA A 1 90 ? 7.116 -3.408 -14.940 1.00 98.44 90 ALA A O 1
ATOM 719 N N . ALA A 1 91 ? 7.651 -4.577 -13.103 1.00 98.25 91 ALA A N 1
ATOM 720 C CA . ALA A 1 91 ? 9.091 -4.575 -13.341 1.00 98.25 91 ALA A CA 1
ATOM 721 C C . ALA A 1 91 ? 9.455 -5.284 -14.659 1.00 98.25 91 ALA A C 1
ATOM 723 O O . ALA A 1 91 ? 10.227 -4.752 -15.459 1.00 98.25 91 ALA A O 1
ATOM 724 N N . ASN A 1 92 ? 8.858 -6.456 -14.897 1.00 98.31 92 ASN A N 1
ATOM 725 C CA . ASN A 1 92 ? 9.060 -7.242 -16.112 1.00 98.31 92 ASN A CA 1
ATOM 726 C C . ASN A 1 92 ? 8.551 -6.495 -17.350 1.00 98.31 92 ASN A C 1
ATOM 728 O O . ASN A 1 92 ? 9.287 -6.373 -18.326 1.00 98.31 92 ASN A O 1
ATOM 732 N N . TYR A 1 93 ? 7.349 -5.916 -17.270 1.00 98.62 93 TYR A N 1
ATOM 733 C CA . TYR A 1 93 ? 6.784 -5.103 -18.346 1.00 98.62 93 TYR A CA 1
ATOM 734 C C . TYR A 1 93 ? 7.691 -3.931 -18.722 1.00 98.62 93 TYR A C 1
ATOM 736 O O . TYR A 1 93 ? 7.967 -3.701 -19.892 1.00 98.62 93 TYR A O 1
ATOM 744 N N . ILE A 1 94 ? 8.220 -3.200 -17.739 1.00 98.62 94 ILE A N 1
ATOM 745 C CA . ILE A 1 94 ? 9.106 -2.058 -18.009 1.00 98.62 94 ILE A CA 1
ATOM 746 C C . ILE A 1 94 ? 10.416 -2.515 -18.664 1.00 98.62 94 ILE A C 1
ATOM 748 O O . ILE A 1 94 ? 10.908 -1.842 -19.568 1.00 98.62 94 ILE A O 1
ATOM 752 N N . ALA A 1 95 ? 10.979 -3.649 -18.239 1.00 98.31 95 ALA A N 1
ATOM 753 C CA . ALA A 1 95 ? 12.176 -4.211 -18.864 1.00 98.31 95 ALA A CA 1
ATOM 754 C C . ALA A 1 95 ? 11.919 -4.644 -20.321 1.00 98.31 95 ALA A C 1
ATOM 756 O O . ALA A 1 95 ? 12.763 -4.411 -21.186 1.00 98.31 95 ALA A O 1
ATOM 757 N N . GLU A 1 96 ? 10.747 -5.217 -20.606 1.00 98.31 96 GLU A N 1
ATOM 758 C CA . GLU A 1 96 ? 10.310 -5.546 -21.967 1.00 98.31 96 GLU A CA 1
ATOM 759 C C . GLU A 1 96 ? 10.140 -4.281 -22.814 1.00 98.31 96 GLU A C 1
ATOM 761 O O . GLU A 1 96 ? 10.736 -4.177 -23.886 1.00 98.31 96 GLU A O 1
ATOM 766 N N . ARG A 1 97 ? 9.451 -3.262 -22.287 1.00 98.31 97 ARG A N 1
ATOM 767 C CA . ARG A 1 97 ? 9.303 -1.963 -22.955 1.00 98.31 97 ARG A CA 1
ATOM 768 C C . ARG A 1 97 ? 10.651 -1.309 -23.252 1.00 98.31 97 ARG A C 1
ATOM 770 O O . ARG A 1 97 ? 10.824 -0.779 -24.343 1.00 98.31 97 ARG A O 1
ATOM 777 N N . PHE A 1 98 ? 11.623 -1.381 -22.337 1.00 98.25 98 PHE A N 1
ATOM 778 C CA . PHE A 1 98 ? 12.992 -0.899 -22.570 1.00 98.25 98 PHE A CA 1
ATOM 779 C C . PHE A 1 98 ? 13.679 -1.613 -23.738 1.00 98.25 98 PHE A C 1
ATOM 781 O O . PHE A 1 98 ? 14.353 -0.963 -24.537 1.00 98.25 98 PHE A O 1
ATOM 788 N N . ASN A 1 99 ? 13.502 -2.928 -23.853 1.00 97.56 99 ASN A N 1
ATOM 789 C CA . ASN A 1 99 ? 14.028 -3.698 -24.975 1.00 97.56 99 ASN A CA 1
ATOM 790 C C . ASN A 1 99 ? 13.335 -3.327 -26.296 1.00 97.56 99 ASN A C 1
ATOM 792 O O . ASN A 1 99 ? 14.006 -3.125 -27.305 1.00 97.56 99 ASN A O 1
ATOM 796 N N . GLU A 1 100 ? 12.010 -3.182 -26.290 1.00 97.50 100 GLU A N 1
ATOM 797 C CA . GLU A 1 100 ? 11.219 -2.830 -27.477 1.00 97.50 100 GLU A CA 1
ATOM 798 C C . GLU A 1 100 ? 11.569 -1.450 -28.048 1.00 97.50 100 GLU A C 1
ATOM 800 O O . GLU A 1 100 ? 11.622 -1.288 -29.266 1.00 97.50 100 GLU A O 1
ATOM 805 N N . ILE A 1 101 ? 11.846 -0.464 -27.189 1.00 96.38 101 ILE A N 1
ATOM 806 C CA . ILE A 1 101 ? 12.292 0.875 -27.616 1.00 96.38 101 ILE A CA 1
ATOM 807 C C . ILE A 1 101 ? 13.802 0.936 -27.926 1.00 96.38 101 ILE A C 1
ATOM 809 O O . ILE A 1 101 ? 14.316 1.981 -28.314 1.00 96.38 101 ILE A O 1
ATOM 813 N N . GLY A 1 102 ? 14.528 -0.179 -27.783 1.00 96.00 102 GLY A N 1
ATOM 814 C CA . GLY A 1 102 ? 15.930 -0.301 -28.188 1.00 96.00 102 GLY A CA 1
ATOM 815 C C . GLY A 1 102 ? 16.961 0.220 -27.181 1.00 96.00 102 GLY A C 1
ATOM 816 O O . GLY A 1 102 ? 18.098 0.492 -27.572 1.00 96.00 102 GLY A O 1
ATOM 817 N N . LEU A 1 103 ? 16.609 0.359 -25.897 1.00 96.00 103 LEU A N 1
ATOM 818 C CA . LEU A 1 103 ? 17.595 0.650 -24.851 1.00 96.00 103 LEU A CA 1
ATOM 819 C C . LEU A 1 103 ? 18.492 -0.558 -24.610 1.00 96.00 103 LEU A C 1
ATOM 821 O O . LEU A 1 103 ? 18.028 -1.692 -24.586 1.00 96.00 103 LEU A O 1
ATOM 825 N N . GLU A 1 104 ? 19.765 -0.326 -24.305 1.00 96.25 104 GLU A N 1
ATOM 826 C CA . GLU A 1 104 ? 20.636 -1.391 -23.808 1.00 96.25 104 GLU A CA 1
ATOM 827 C C . GLU A 1 104 ? 20.470 -1.554 -22.286 1.00 96.25 104 GLU A C 1
ATOM 829 O O . GLU A 1 104 ? 20.196 -0.572 -21.589 1.00 96.25 104 GLU A O 1
ATOM 834 N N . PRO A 1 105 ? 20.658 -2.756 -21.718 1.00 96.69 105 PRO A N 1
ATOM 835 C CA . PRO A 1 105 ? 20.716 -2.920 -20.270 1.00 96.69 105 PRO A CA 1
ATOM 836 C C . PRO A 1 105 ? 21.915 -2.168 -19.676 1.00 96.69 105 PRO A C 1
ATOM 838 O O . PRO A 1 105 ? 23.015 -2.170 -20.232 1.00 96.69 105 PRO A O 1
ATOM 841 N N . LEU A 1 106 ? 21.731 -1.539 -18.509 1.00 93.31 106 LEU A N 1
ATOM 842 C CA . LEU A 1 106 ? 22.826 -0.821 -17.839 1.00 93.31 106 LEU A CA 1
ATOM 843 C C . LEU A 1 106 ? 23.933 -1.769 -17.331 1.00 93.31 106 LEU A C 1
ATOM 845 O O . LEU A 1 106 ? 25.095 -1.366 -17.205 1.00 93.31 106 LEU A O 1
ATOM 849 N N . LYS A 1 107 ? 23.575 -3.011 -16.984 1.00 91.81 107 LYS A N 1
ATOM 850 C CA . LYS A 1 107 ? 24.487 -4.053 -16.486 1.00 91.81 107 LYS A CA 1
ATOM 851 C C . LYS A 1 107 ? 24.336 -5.326 -17.325 1.00 91.81 107 LYS A C 1
ATOM 853 O O . LYS A 1 107 ? 24.327 -5.250 -18.546 1.00 91.81 107 LYS A O 1
ATOM 858 N N . LYS A 1 108 ? 24.309 -6.498 -16.680 1.00 92.44 108 LYS A N 1
ATOM 859 C CA . LYS A 1 108 ? 24.107 -7.791 -17.346 1.00 92.44 108 LYS A CA 1
ATOM 860 C C . LYS A 1 108 ? 22.713 -7.868 -17.979 1.00 92.44 108 LYS A C 1
ATOM 862 O O . LYS A 1 108 ? 22.572 -8.394 -19.075 1.00 92.44 108 LYS A O 1
ATOM 867 N N . ASP A 1 109 ? 21.723 -7.330 -17.280 1.00 95.25 109 ASP A N 1
ATOM 868 C CA . ASP A 1 109 ? 20.330 -7.188 -17.686 1.00 95.25 109 ASP A CA 1
ATOM 869 C C . ASP A 1 109 ? 19.810 -5.813 -17.212 1.00 95.25 109 ASP A C 1
ATOM 871 O O . ASP A 1 109 ? 20.579 -4.985 -16.700 1.00 95.25 109 ASP A O 1
ATOM 875 N N . TYR A 1 110 ? 18.522 -5.534 -17.435 1.00 97.50 110 TYR A N 1
ATOM 876 C CA . TYR A 1 110 ? 17.900 -4.287 -16.982 1.00 97.50 110 TYR A CA 1
ATOM 877 C C . TYR A 1 110 ? 17.685 -4.243 -15.462 1.00 97.50 110 TYR A C 1
ATOM 879 O O . TYR A 1 110 ? 17.358 -3.182 -14.939 1.00 97.50 110 TYR A O 1
ATOM 887 N N . VAL A 1 111 ? 17.833 -5.354 -14.738 1.00 96.75 111 VAL A N 1
ATOM 888 C CA . VAL A 1 111 ? 17.403 -5.478 -13.345 1.00 96.75 111 VAL A CA 1
ATOM 889 C C . VAL A 1 111 ? 18.561 -5.177 -12.394 1.00 96.75 111 VAL A C 1
ATOM 891 O O . VAL A 1 111 ? 19.620 -5.797 -12.410 1.00 96.75 111 VAL A O 1
ATOM 894 N N . LEU A 1 112 ? 18.339 -4.228 -11.490 1.00 95.06 112 LEU A N 1
ATOM 895 C CA . LEU A 1 112 ? 19.245 -3.907 -10.393 1.00 95.06 112 LEU A CA 1
ATOM 896 C C . LEU A 1 112 ? 18.559 -4.242 -9.072 1.00 95.06 112 LEU A C 1
ATOM 898 O O . LEU A 1 112 ? 17.669 -3.518 -8.624 1.00 95.06 112 LEU A O 1
ATOM 902 N N . THR A 1 113 ? 18.976 -5.332 -8.439 1.00 94.12 113 THR A N 1
ATOM 903 C CA . THR A 1 113 ? 18.394 -5.780 -7.171 1.00 94.12 113 THR A CA 1
ATOM 904 C C . THR A 1 113 ? 19.005 -5.069 -5.970 1.00 94.12 113 THR A C 1
ATOM 906 O O . THR A 1 113 ? 20.209 -4.808 -5.936 1.00 94.12 113 THR A O 1
ATOM 909 N N . TYR A 1 114 ? 18.195 -4.825 -4.948 1.00 91.88 114 TYR A N 1
ATOM 910 C CA . TYR A 1 114 ? 18.643 -4.391 -3.627 1.00 91.88 114 TYR A CA 1
ATOM 911 C C . TYR A 1 114 ? 17.720 -4.962 -2.553 1.00 91.88 114 TYR A C 1
ATOM 913 O O . TYR A 1 114 ? 16.549 -5.217 -2.815 1.00 91.88 114 TYR A O 1
ATOM 921 N N . THR A 1 115 ? 18.235 -5.150 -1.343 1.00 90.00 115 THR A N 1
ATOM 922 C CA . THR A 1 115 ? 17.437 -5.652 -0.218 1.00 90.00 115 THR A CA 1
ATOM 923 C C . THR A 1 115 ? 16.875 -4.491 0.589 1.00 90.00 115 THR A C 1
ATOM 925 O O . THR A 1 115 ? 17.563 -3.490 0.815 1.00 90.00 115 THR A O 1
ATOM 928 N N . LYS A 1 116 ? 15.629 -4.621 1.036 1.00 86.25 116 LYS A N 1
ATOM 929 C CA . LYS A 1 116 ? 14.979 -3.670 1.931 1.00 86.25 116 LYS A CA 1
ATOM 930 C C . LYS A 1 116 ? 14.081 -4.415 2.914 1.00 86.25 116 LYS A C 1
ATOM 932 O O . LYS A 1 116 ? 13.324 -5.280 2.499 1.00 86.25 116 LYS A O 1
ATOM 937 N N . LYS A 1 117 ? 14.103 -4.004 4.182 1.00 86.25 117 LYS A N 1
ATOM 938 C CA . LYS A 1 117 ? 13.117 -4.457 5.164 1.00 86.25 117 LYS A CA 1
ATOM 939 C C . LYS A 1 117 ? 11.717 -3.949 4.838 1.00 86.25 117 LYS A C 1
ATOM 941 O O . LYS A 1 117 ? 11.543 -2.770 4.501 1.00 86.25 117 LYS A O 1
ATOM 946 N N . THR A 1 118 ? 10.734 -4.820 4.985 1.00 83.88 118 THR A N 1
ATOM 947 C CA . THR A 1 118 ? 9.318 -4.535 4.748 1.00 83.88 118 THR A CA 1
ATOM 948 C C . THR A 1 118 ? 8.460 -5.142 5.841 1.00 83.88 118 THR A C 1
ATOM 950 O O . THR A 1 118 ? 8.778 -6.210 6.353 1.00 83.88 118 THR A O 1
ATOM 953 N N . GLU A 1 119 ? 7.365 -4.462 6.166 1.00 85.31 119 GLU A N 1
ATOM 954 C CA . GLU A 1 119 ? 6.299 -5.007 7.005 1.00 85.31 119 GLU A CA 1
ATOM 955 C C . GLU A 1 119 ? 5.386 -5.851 6.112 1.00 85.31 119 GLU A C 1
ATOM 957 O O . GLU A 1 119 ? 4.883 -5.364 5.092 1.00 85.31 119 GLU A O 1
ATOM 962 N N . LYS A 1 120 ? 5.195 -7.117 6.473 1.00 85.94 120 LYS A N 1
ATOM 963 C CA . LYS A 1 120 ? 4.238 -8.023 5.849 1.00 85.94 120 LYS A CA 1
ATOM 964 C C . LYS A 1 120 ? 3.049 -8.155 6.784 1.00 85.94 120 LYS A C 1
ATOM 966 O O . LYS A 1 120 ? 3.157 -8.602 7.919 1.00 85.94 120 LYS A O 1
ATOM 971 N N . ILE A 1 121 ? 1.905 -7.718 6.280 1.00 88.12 121 ILE A N 1
ATOM 972 C CA . ILE A 1 121 ? 0.641 -7.803 6.993 1.00 88.12 121 ILE A CA 1
ATOM 973 C C . ILE A 1 121 ? -0.079 -9.066 6.530 1.00 88.12 121 ILE A C 1
ATOM 975 O O . ILE A 1 121 ? -0.511 -9.137 5.378 1.00 88.12 121 ILE A O 1
ATOM 979 N N . ASP A 1 122 ? -0.224 -10.036 7.432 1.00 91.56 122 ASP A N 1
ATOM 980 C CA . ASP A 1 122 ? -1.131 -11.169 7.253 1.00 91.56 122 ASP A CA 1
ATOM 981 C C . ASP A 1 122 ? -2.519 -10.792 7.804 1.00 91.56 122 ASP A C 1
ATOM 983 O O . ASP A 1 122 ? -2.662 -10.565 9.008 1.00 91.56 122 ASP A O 1
ATOM 987 N N . PRO A 1 123 ? -3.570 -10.740 6.964 1.00 92.19 123 PRO A N 1
ATOM 988 C CA . PRO A 1 123 ? -4.936 -10.480 7.416 1.00 92.19 123 PRO A CA 1
ATOM 989 C C . PRO A 1 123 ? -5.438 -11.417 8.525 1.00 92.19 123 PRO A C 1
ATOM 991 O O . PRO A 1 123 ? -6.351 -11.039 9.250 1.00 92.19 123 PRO A O 1
ATOM 994 N N . ASN A 1 124 ? -4.874 -12.621 8.667 1.00 93.50 124 ASN A N 1
ATOM 995 C CA . ASN A 1 124 ? -5.260 -13.580 9.710 1.00 93.50 124 ASN A CA 1
ATOM 996 C C . ASN A 1 124 ? -4.590 -13.308 11.063 1.00 93.50 124 ASN A C 1
ATOM 998 O O . ASN A 1 124 ? -5.008 -13.862 12.078 1.00 93.50 124 ASN A O 1
ATOM 1002 N N . LYS A 1 125 ? -3.554 -12.468 11.072 1.00 94.81 125 LYS A N 1
ATOM 1003 C CA . LYS A 1 125 ? -2.805 -12.051 12.259 1.00 94.81 125 LYS A CA 1
ATOM 1004 C C . LYS A 1 125 ? -3.235 -10.679 12.779 1.00 94.81 125 LYS A C 1
ATOM 1006 O O . LYS A 1 125 ? -2.600 -10.133 13.676 1.00 94.81 125 LYS A O 1
ATOM 1011 N N . ILE A 1 126 ? -4.300 -10.110 12.209 1.00 95.38 126 ILE A N 1
ATOM 1012 C CA . ILE A 1 126 ? -4.852 -8.828 12.635 1.00 95.38 126 ILE A CA 1
ATOM 1013 C C . ILE A 1 126 ? -6.341 -8.984 12.909 1.00 95.38 126 ILE A C 1
ATOM 1015 O O . ILE A 1 126 ? -7.110 -9.383 12.037 1.00 95.38 126 ILE A O 1
ATOM 1019 N N . THR A 1 127 ? -6.765 -8.602 14.109 1.00 97.31 127 THR A N 1
ATOM 1020 C CA . THR A 1 127 ? -8.174 -8.589 14.501 1.00 97.31 127 THR A CA 1
ATOM 1021 C C . THR A 1 127 ? -8.554 -7.245 15.104 1.00 97.31 127 THR A C 1
ATOM 1023 O O . THR A 1 127 ? -7.768 -6.616 15.813 1.00 97.31 127 THR A O 1
ATOM 1026 N N . LEU A 1 128 ? -9.772 -6.795 14.806 1.00 98.25 128 LEU A N 1
ATOM 1027 C CA . LEU A 1 128 ? -10.356 -5.600 15.397 1.00 98.25 128 LEU A CA 1
ATOM 1028 C C . LEU A 1 128 ? -11.781 -5.913 15.842 1.00 98.25 128 LEU A C 1
ATOM 1030 O O . LEU A 1 128 ? -12.663 -6.171 15.025 1.00 98.25 128 LEU A O 1
ATOM 1034 N N . GLU A 1 129 ? -12.011 -5.883 17.144 1.00 98.56 129 GLU A N 1
ATOM 1035 C CA . GLU A 1 129 ? -13.277 -6.290 17.746 1.00 98.56 129 GLU A CA 1
ATOM 1036 C C . GLU A 1 129 ? -13.826 -5.207 18.661 1.00 98.56 129 GLU A C 1
ATOM 1038 O O . GLU A 1 129 ? -13.079 -4.487 19.322 1.00 98.56 129 GLU A O 1
ATOM 1043 N N . VAL A 1 130 ? -15.150 -5.127 18.736 1.00 98.56 130 VAL A N 1
ATOM 1044 C CA . VAL A 1 130 ? -15.872 -4.290 19.691 1.00 98.56 130 VAL A CA 1
ATOM 1045 C C . VAL A 1 130 ? -16.353 -5.173 20.833 1.00 98.56 130 VAL A C 1
ATOM 1047 O O . VAL A 1 130 ? -16.978 -6.209 20.599 1.00 98.56 130 VAL A O 1
ATOM 1050 N N . LEU A 1 131 ? -16.119 -4.743 22.070 1.00 98.62 131 LEU A N 1
ATOM 1051 C CA . LEU A 1 131 ? -16.483 -5.472 23.276 1.00 98.62 131 LEU A CA 1
ATOM 1052 C C . LEU A 1 131 ? -17.434 -4.669 24.158 1.00 98.62 131 LEU A C 1
ATOM 1054 O O . LEU A 1 131 ? -17.196 -3.498 24.449 1.00 98.62 131 LEU A O 1
ATOM 1058 N N . ASP A 1 132 ? -18.473 -5.337 24.647 1.00 97.75 132 ASP A N 1
ATOM 1059 C CA . ASP A 1 132 ? -19.324 -4.860 25.736 1.00 97.75 132 ASP A CA 1
ATOM 1060 C C . ASP A 1 132 ? -19.040 -5.695 26.991 1.00 97.75 132 ASP A C 1
ATOM 1062 O O . ASP A 1 132 ? -19.416 -6.870 27.086 1.00 97.75 132 ASP A O 1
ATOM 1066 N N . GLY A 1 133 ? -18.267 -5.122 27.916 1.00 94.94 133 GLY A N 1
ATOM 1067 C CA . GLY A 1 133 ? -17.621 -5.891 28.975 1.00 94.94 133 GLY A CA 1
ATOM 1068 C C . GLY A 1 133 ? -16.662 -6.927 28.379 1.00 94.94 133 GLY A C 1
ATOM 1069 O O . GLY A 1 133 ? -15.678 -6.568 27.739 1.00 94.94 133 GLY A O 1
ATOM 1070 N N . SER A 1 134 ? -16.951 -8.213 28.585 1.00 94.44 134 SER A N 1
ATOM 1071 C CA . SER A 1 134 ? -16.149 -9.327 28.049 1.00 94.44 134 SER A CA 1
ATOM 1072 C C . SER A 1 134 ? -16.715 -9.943 26.765 1.00 94.44 134 SER A C 1
ATOM 1074 O O . SER A 1 134 ? -16.091 -10.838 26.202 1.00 94.44 134 SER A O 1
ATOM 1076 N N . ASN A 1 135 ? -17.892 -9.505 26.310 1.00 97.88 135 ASN A N 1
ATOM 1077 C CA . ASN A 1 135 ? -18.553 -10.084 25.144 1.00 97.88 135 ASN A CA 1
ATOM 1078 C C . ASN A 1 135 ? -18.148 -9.336 23.875 1.00 97.88 135 ASN A C 1
ATOM 1080 O O . ASN A 1 135 ? -18.303 -8.117 23.814 1.00 97.88 135 ASN A O 1
ATOM 1084 N N . VAL A 1 136 ? -17.705 -10.064 22.850 1.00 98.38 136 VAL A N 1
ATOM 1085 C CA . VAL A 1 136 ? -17.531 -9.506 21.503 1.00 98.38 136 VAL A CA 1
ATOM 1086 C C . VAL A 1 136 ? -18.915 -9.251 20.908 1.00 98.38 136 VAL A C 1
ATOM 1088 O O . VAL A 1 136 ? -19.729 -10.168 20.801 1.00 98.38 136 VAL A O 1
ATOM 1091 N N . VAL A 1 137 ? -19.196 -7.995 20.564 1.00 98.12 137 VAL A N 1
ATOM 1092 C CA . VAL A 1 137 ? -20.480 -7.557 19.987 1.00 98.12 137 VAL A CA 1
ATOM 1093 C C . VAL A 1 137 ? -20.368 -7.169 18.516 1.00 98.12 137 VAL A C 1
ATOM 1095 O O . VAL A 1 137 ? -21.394 -7.038 17.853 1.00 98.12 137 VAL A O 1
ATOM 1098 N N . ASP A 1 138 ? -19.147 -6.984 18.012 1.00 98.12 138 ASP A N 1
ATOM 1099 C CA . ASP A 1 138 ? -18.865 -6.762 16.595 1.00 98.12 138 ASP A CA 1
ATOM 1100 C C . ASP A 1 138 ? -17.419 -7.156 16.265 1.00 98.12 138 ASP A C 1
ATOM 1102 O O . ASP A 1 138 ? -16.533 -7.044 17.117 1.00 98.12 138 ASP A O 1
ATOM 1106 N N . THR A 1 139 ? -17.177 -7.557 15.020 1.00 98.06 139 THR A N 1
ATOM 1107 C CA . THR A 1 139 ? -15.845 -7.896 14.504 1.00 98.06 139 THR A CA 1
ATOM 1108 C C . THR A 1 139 ? -15.660 -7.234 13.148 1.00 98.06 139 THR A C 1
ATOM 1110 O O . THR A 1 139 ? -16.331 -7.569 12.171 1.00 98.06 139 THR A O 1
ATOM 1113 N N . LEU A 1 140 ? -14.713 -6.304 13.083 1.00 97.88 140 LEU A N 1
ATOM 1114 C CA . LEU A 1 140 ? -14.356 -5.600 11.864 1.00 97.88 140 LEU A CA 1
ATOM 1115 C C . LEU A 1 140 ? -13.307 -6.409 11.097 1.00 97.88 140 LEU A C 1
ATOM 1117 O O . LEU A 1 140 ? -12.363 -6.948 11.668 1.00 97.88 140 LEU A O 1
ATOM 1121 N N . THR A 1 141 ? -13.465 -6.495 9.783 1.00 97.00 141 THR A N 1
ATOM 1122 C CA . THR A 1 141 ? -12.597 -7.259 8.886 1.00 97.00 141 THR A CA 1
ATOM 1123 C C . THR A 1 141 ? -11.606 -6.342 8.176 1.00 97.00 141 THR A C 1
ATOM 1125 O O . THR A 1 141 ? -11.995 -5.390 7.491 1.00 97.00 141 THR A O 1
ATOM 1128 N N . TYR A 1 142 ? -10.317 -6.657 8.293 1.00 96.56 142 TYR A N 1
ATOM 1129 C CA . TYR A 1 142 ? -9.239 -5.969 7.586 1.00 96.56 142 TYR A CA 1
ATOM 1130 C C . TYR A 1 142 ? -9.426 -6.044 6.055 1.00 96.56 142 TYR A C 1
ATOM 1132 O O . TYR A 1 142 ? -9.837 -7.065 5.506 1.00 96.56 142 TYR A O 1
ATOM 1140 N N . GLY A 1 143 ? -9.200 -4.934 5.350 1.00 94.69 143 GLY A N 1
ATOM 1141 C CA . GLY A 1 143 ? -9.451 -4.769 3.911 1.00 94.69 143 GLY A CA 1
ATOM 1142 C C . GLY A 1 143 ? -10.906 -4.472 3.535 1.00 94.69 143 GLY A C 1
ATOM 1143 O O . GLY A 1 143 ? -11.164 -3.718 2.585 1.00 94.69 143 GLY A O 1
ATOM 1144 N N . ARG A 1 144 ? -11.874 -4.991 4.301 1.00 95.38 144 ARG A N 1
ATOM 1145 C CA . ARG A 1 144 ? -13.299 -4.702 4.092 1.00 95.38 144 ARG A CA 1
ATOM 1146 C C . ARG A 1 144 ? -13.744 -3.449 4.830 1.00 95.38 144 ARG A C 1
ATOM 1148 O O . ARG A 1 144 ? -14.254 -2.548 4.170 1.00 95.38 144 ARG A O 1
ATOM 1155 N N . ASP A 1 145 ? -13.507 -3.408 6.140 1.00 97.31 145 ASP A N 1
ATOM 1156 C CA . ASP A 1 145 ? -14.032 -2.408 7.078 1.00 97.31 145 ASP A CA 1
ATOM 1157 C C . ASP A 1 145 ? -12.962 -1.376 7.480 1.00 97.31 145 ASP A C 1
ATOM 1159 O O . ASP A 1 145 ? -13.250 -0.192 7.672 1.00 97.31 145 ASP A O 1
ATOM 1163 N N . TYR A 1 146 ? -11.699 -1.800 7.546 1.00 96.94 146 TYR A N 1
ATOM 1164 C CA . TYR A 1 146 ? -10.567 -0.929 7.855 1.00 96.94 146 TYR A CA 1
ATOM 1165 C C . TYR A 1 146 ? -9.288 -1.368 7.146 1.00 96.94 146 TYR A C 1
ATOM 1167 O O . TYR A 1 146 ? -9.186 -2.487 6.647 1.00 96.94 146 TYR A O 1
ATOM 1175 N N . ILE A 1 147 ? -8.308 -0.472 7.116 1.00 95.94 147 ILE A N 1
ATOM 1176 C CA . ILE A 1 147 ? -6.938 -0.719 6.662 1.00 95.94 147 ILE A CA 1
ATOM 1177 C C . ILE A 1 147 ? -5.944 -0.114 7.651 1.00 95.94 147 ILE A C 1
ATOM 1179 O O . ILE A 1 147 ? -6.283 0.743 8.470 1.00 95.94 147 ILE A O 1
ATOM 1183 N N . GLU A 1 148 ? -4.701 -0.549 7.558 1.00 93.69 148 GLU A N 1
ATOM 1184 C CA . GLU A 1 148 ? -3.579 -0.020 8.309 1.00 93.69 148 GLU A CA 1
ATOM 1185 C C . GLU A 1 148 ? -3.256 1.424 7.909 1.00 93.69 148 GLU A C 1
ATOM 1187 O O . GLU A 1 148 ? -3.439 1.855 6.767 1.00 93.69 148 GLU A O 1
ATOM 1192 N N . VAL A 1 149 ? -2.722 2.172 8.868 1.00 91.69 149 VAL A N 1
ATOM 1193 C CA . VAL A 1 149 ? -1.990 3.423 8.623 1.00 91.69 149 VAL A CA 1
ATOM 1194 C C . VAL A 1 149 ? -0.580 3.280 9.172 1.00 91.69 149 VAL A C 1
ATOM 1196 O O . VAL A 1 149 ? 0.391 3.605 8.493 1.00 91.69 149 VAL A O 1
ATOM 1199 N N . LEU A 1 150 ? -0.490 2.786 10.405 1.00 90.12 150 LEU A N 1
ATOM 1200 C CA . LEU A 1 150 ? 0.737 2.396 11.078 1.00 90.12 150 LEU A CA 1
ATOM 1201 C C . LEU A 1 150 ? 0.367 1.283 12.051 1.00 90.12 150 LEU A C 1
ATOM 1203 O O . LEU A 1 150 ? -0.432 1.519 12.953 1.00 90.12 150 LEU A O 1
ATOM 1207 N N . LEU A 1 151 ? 0.932 0.097 11.872 1.00 89.44 151 LEU A N 1
ATOM 1208 C CA . LEU A 1 151 ? 0.777 -1.009 12.808 1.00 89.44 151 LEU A CA 1
ATOM 1209 C C . LEU A 1 151 ? 2.151 -1.451 13.301 1.00 89.44 151 LEU A C 1
ATOM 1211 O O . LEU A 1 151 ? 3.146 -1.322 12.594 1.00 89.44 151 LEU A O 1
ATOM 1215 N N . ASN A 1 152 ? 2.164 -1.938 14.529 1.00 88.38 152 ASN A N 1
ATOM 1216 C CA . ASN A 1 152 ? 3.267 -2.602 15.202 1.00 88.38 152 ASN A CA 1
ATOM 1217 C C . ASN A 1 152 ? 2.695 -3.811 15.945 1.00 88.38 152 ASN A C 1
ATOM 1219 O O . ASN A 1 152 ? 1.472 -3.910 16.096 1.00 88.38 152 ASN A O 1
ATOM 1223 N N . ASP A 1 153 ? 3.571 -4.698 16.411 1.00 90.44 153 ASP A N 1
ATOM 1224 C CA . ASP A 1 153 ? 3.167 -5.830 17.245 1.00 90.44 153 ASP A CA 1
ATOM 1225 C C . ASP A 1 153 ? 2.459 -5.310 18.492 1.00 90.44 153 ASP A C 1
ATOM 1227 O O . ASP A 1 153 ? 3.046 -4.612 19.330 1.00 90.44 153 ASP A O 1
ATOM 1231 N N . THR A 1 154 ? 1.165 -5.589 18.592 1.00 91.56 154 THR A N 1
ATOM 1232 C CA . THR A 1 154 ? 0.342 -4.997 19.633 1.00 91.56 154 THR A CA 1
ATOM 1233 C C . THR A 1 154 ? -0.878 -5.841 19.942 1.00 91.56 154 THR A C 1
ATOM 1235 O O . THR A 1 154 ? -1.578 -6.314 19.053 1.00 91.56 154 THR A O 1
ATOM 1238 N N . THR A 1 155 ? -1.183 -5.951 21.230 1.00 96.19 155 THR A N 1
ATOM 1239 C CA . THR A 1 155 ? -2.463 -6.459 21.710 1.00 96.19 155 THR A CA 1
ATOM 1240 C C . THR A 1 155 ? -2.998 -5.447 22.713 1.00 96.19 155 THR A C 1
ATOM 1242 O O . THR A 1 155 ? -2.456 -5.276 23.806 1.00 96.19 155 THR A O 1
ATOM 1245 N N . LEU A 1 156 ? -4.053 -4.736 22.327 1.00 96.62 156 LEU A N 1
ATOM 1246 C CA . LEU A 1 156 ? -4.652 -3.650 23.097 1.00 96.62 156 LEU A CA 1
ATOM 1247 C C . LEU A 1 156 ? -6.131 -3.936 23.308 1.00 96.62 156 LEU A C 1
ATOM 1249 O O . LEU A 1 156 ? -6.809 -4.418 22.409 1.00 96.62 156 LEU A O 1
ATOM 1253 N N . THR A 1 157 ? -6.662 -3.605 24.482 1.00 98.31 157 THR A N 1
ATOM 1254 C CA . THR A 1 157 ? -8.110 -3.539 24.727 1.00 98.31 157 THR A CA 1
ATOM 1255 C C . THR A 1 157 ? -8.398 -2.241 25.460 1.00 98.31 157 THR A C 1
ATOM 1257 O O . THR A 1 157 ? -7.991 -2.074 26.606 1.00 98.31 157 THR A O 1
ATOM 1260 N N . LEU A 1 158 ? -9.041 -1.299 24.774 1.00 97.50 158 LEU A N 1
ATOM 1261 C CA . LEU A 1 158 ? -9.128 0.096 25.198 1.00 97.50 158 LEU A CA 1
ATOM 1262 C C . LEU A 1 158 ? -10.555 0.629 25.043 1.00 97.50 158 LEU A C 1
ATOM 1264 O O . LEU A 1 158 ? -11.215 0.282 24.066 1.00 97.50 158 LEU A O 1
ATOM 1268 N N . PRO A 1 159 ? -11.030 1.516 25.931 1.00 97.81 159 PRO A N 1
ATOM 1269 C CA . PRO A 1 159 ? -12.291 2.226 25.732 1.00 97.81 159 PRO A CA 1
ATOM 1270 C C . PRO A 1 159 ? -12.245 3.086 24.459 1.00 97.81 159 PRO A C 1
ATOM 1272 O O . PRO A 1 159 ? -11.277 3.816 24.226 1.00 97.81 159 PRO A O 1
ATOM 1275 N N . LEU A 1 160 ? -13.300 3.008 23.648 1.00 98.19 160 LEU A N 1
ATOM 1276 C CA . LEU A 1 160 ? -13.478 3.771 22.416 1.00 98.19 160 LEU A CA 1
ATOM 1277 C C . LEU A 1 160 ? -14.141 5.123 22.700 1.00 98.19 160 LEU A C 1
ATOM 1279 O O . LEU A 1 160 ? -15.256 5.184 23.229 1.00 98.19 160 LEU A O 1
ATOM 1283 N N . VAL A 1 161 ? -13.478 6.209 22.304 1.00 97.19 161 VAL A N 1
ATOM 1284 C CA . VAL A 1 161 ? -13.893 7.589 22.605 1.00 97.19 161 VAL A CA 1
ATOM 1285 C C . VAL A 1 161 ? -13.706 8.517 21.400 1.00 97.19 161 VAL A C 1
ATOM 1287 O O . VAL A 1 161 ? -12.918 8.218 20.512 1.00 97.19 161 VAL A O 1
ATOM 1290 N N . ILE A 1 162 ? -14.400 9.661 21.372 1.00 93.94 162 ILE A N 1
ATOM 1291 C CA . ILE A 1 162 ? -14.277 10.699 20.316 1.00 93.94 162 ILE A CA 1
ATOM 1292 C C . ILE A 1 162 ? -13.468 11.932 20.747 1.00 93.94 162 ILE A C 1
ATOM 1294 O O . ILE A 1 162 ? -13.210 12.825 19.948 1.00 93.94 162 ILE A O 1
ATOM 1298 N N . SER A 1 163 ? -13.085 12.009 22.021 1.00 83.75 163 SER A N 1
ATOM 1299 C CA . SER A 1 163 ? -12.252 13.081 22.566 1.00 83.75 163 SER A CA 1
ATOM 1300 C C . SER A 1 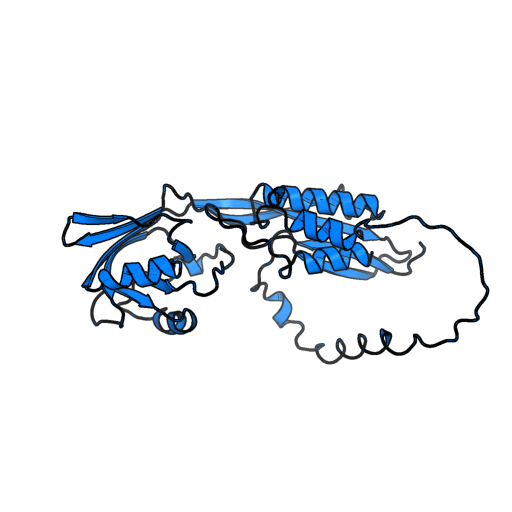163 ? -11.203 12.465 23.485 1.00 83.75 163 SER A C 1
ATOM 1302 O O . SER A 1 163 ? -11.529 11.513 24.197 1.00 83.75 163 SER A O 1
ATOM 1304 N N . PRO A 1 164 ? -9.966 12.992 23.514 1.00 70.81 164 PRO A N 1
ATOM 1305 C CA . PRO A 1 164 ? -8.943 12.518 24.435 1.00 70.81 164 PRO A CA 1
ATOM 1306 C C . PRO A 1 164 ? -9.438 12.568 25.875 1.00 70.81 164 PRO A C 1
ATOM 1308 O O . PRO A 1 164 ? -10.146 13.497 26.270 1.00 70.81 164 PRO A O 1
ATOM 1311 N N . CYS A 1 165 ? -9.049 11.559 26.640 1.00 79.69 165 CYS A N 1
ATOM 1312 C CA . CYS A 1 165 ? -9.426 11.389 28.034 1.00 79.69 165 CYS A CA 1
ATOM 1313 C C . CYS A 1 165 ? -8.192 11.492 28.933 1.00 79.69 165 CYS A C 1
ATOM 1315 O O . CYS A 1 165 ? -7.067 11.598 28.449 1.00 79.69 165 CYS A O 1
ATOM 1317 N N . ASP A 1 166 ? -8.411 11.440 30.241 1.00 89.50 166 ASP A N 1
ATOM 1318 C CA . ASP A 1 166 ? -7.397 11.316 31.289 1.00 89.50 166 ASP A CA 1
ATOM 1319 C C . ASP A 1 166 ? -7.078 9.847 31.646 1.00 89.50 166 ASP A C 1
ATOM 1321 O O . ASP A 1 166 ? -6.500 9.560 32.694 1.00 89.50 166 ASP A O 1
ATOM 1325 N N . TYR A 1 167 ? -7.432 8.913 30.757 1.00 93.62 167 TYR A N 1
ATOM 1326 C CA . TYR A 1 167 ? -7.185 7.475 30.860 1.00 93.62 167 TYR A CA 1
ATOM 1327 C C . TYR A 1 167 ? -6.861 6.876 29.487 1.00 93.62 167 TYR A C 1
ATOM 1329 O O . TYR A 1 167 ? -7.218 7.447 28.457 1.00 93.62 167 TYR A O 1
ATOM 1337 N N . GLU A 1 168 ? -6.196 5.716 29.470 1.00 96.38 168 GLU A N 1
ATOM 1338 C CA . GLU A 1 168 ? -5.787 5.059 28.224 1.00 96.38 168 GLU A CA 1
ATOM 1339 C C . GLU A 1 168 ? -6.981 4.716 27.326 1.00 96.38 168 GLU A C 1
ATOM 1341 O O . GLU A 1 168 ? -7.932 4.082 27.778 1.00 96.38 168 GLU A O 1
ATOM 1346 N N . CYS A 1 169 ? -6.944 5.128 26.056 1.00 96.62 169 CYS A N 1
ATOM 1347 C CA . CYS A 1 169 ? -8.094 4.996 25.163 1.00 96.62 169 CYS A CA 1
ATOM 1348 C C . CYS A 1 169 ? -7.731 4.726 23.696 1.00 96.62 169 CYS A C 1
ATOM 1350 O O . CYS A 1 169 ? -6.619 5.008 23.230 1.00 96.62 169 CYS A O 1
ATOM 1352 N N . ALA A 1 170 ? -8.717 4.197 22.968 1.00 97.44 170 ALA A N 1
ATOM 1353 C CA . ALA A 1 170 ? -8.764 4.178 21.515 1.00 97.44 170 ALA A CA 1
ATOM 1354 C C . ALA A 1 170 ? -9.564 5.398 21.040 1.00 97.44 170 ALA A C 1
ATOM 1356 O O . ALA A 1 170 ? -10.752 5.532 21.339 1.00 97.44 170 ALA A O 1
ATOM 1357 N N . LEU A 1 171 ? -8.912 6.305 20.315 1.00 97.25 171 LEU A N 1
ATOM 1358 C CA . LEU A 1 171 ? -9.513 7.556 19.871 1.00 97.25 171 LEU A CA 1
ATOM 1359 C C . LEU A 1 171 ? -10.051 7.422 18.445 1.00 97.25 171 LEU A C 1
ATOM 1361 O O . LEU A 1 171 ? -9.287 7.175 17.511 1.00 97.25 171 LEU A O 1
ATOM 1365 N N . LEU A 1 172 ? -11.352 7.642 18.281 1.00 97.31 172 LEU A N 1
ATOM 1366 C CA . LEU A 1 172 ? -12.021 7.788 16.997 1.00 97.31 172 LEU A CA 1
ATOM 1367 C C . LEU A 1 172 ? -11.904 9.238 16.509 1.00 97.31 172 LEU A C 1
ATOM 1369 O O . LEU A 1 172 ? -12.306 10.163 17.211 1.00 97.31 172 LEU A O 1
ATOM 1373 N N . VAL A 1 173 ? -11.363 9.432 15.307 1.00 95.31 173 VAL A N 1
ATOM 1374 C CA . VAL A 1 173 ? -11.069 10.747 14.720 1.00 95.31 173 VAL A CA 1
ATOM 1375 C C . VAL A 1 173 ? -11.749 10.886 13.359 1.00 95.31 173 VAL A C 1
ATOM 1377 O O . VAL A 1 173 ? -11.566 10.043 12.477 1.00 95.31 173 VAL A O 1
ATOM 1380 N N . GLU A 1 174 ? -12.494 11.973 13.160 1.00 94.62 174 GLU A N 1
ATOM 1381 C CA . GLU A 1 174 ? -13.190 12.223 11.895 1.00 94.62 174 GLU A CA 1
ATOM 1382 C C . GLU A 1 174 ? -12.260 12.744 10.794 1.00 94.62 174 GLU A C 1
ATOM 1384 O O . GLU A 1 174 ? -12.269 12.209 9.689 1.00 94.62 174 GLU A O 1
ATOM 1389 N N . ASP A 1 175 ? -11.443 13.766 11.068 1.00 91.69 175 ASP A N 1
ATOM 1390 C CA . ASP A 1 175 ? -10.463 14.276 10.103 1.00 91.69 175 ASP A CA 1
ATOM 1391 C C . ASP A 1 175 ? -9.073 13.677 10.389 1.00 91.69 175 ASP A C 1
ATOM 1393 O O . ASP A 1 175 ? -8.442 14.023 11.392 1.00 91.69 175 ASP A O 1
ATOM 1397 N N . PRO A 1 176 ? -8.512 12.831 9.500 1.00 87.00 176 PRO A N 1
ATOM 1398 C CA . PRO A 1 176 ? -7.150 12.314 9.634 1.00 87.00 176 PRO A CA 1
ATOM 1399 C C . PRO A 1 176 ? -6.069 13.382 9.829 1.00 87.00 176 PRO A C 1
ATOM 1401 O O . PRO A 1 176 ? -4.989 13.072 10.326 1.00 87.00 176 PRO A O 1
ATOM 1404 N N . LYS A 1 177 ? -6.300 14.641 9.438 1.00 87.69 177 LYS A N 1
ATOM 1405 C CA . LYS A 1 177 ? -5.349 15.735 9.691 1.00 87.69 177 LYS A CA 1
ATOM 1406 C C . LYS A 1 177 ? -5.218 16.055 11.177 1.00 87.69 177 LYS A C 1
ATOM 1408 O O . LYS A 1 177 ? -4.149 16.484 11.611 1.00 87.69 177 LYS A O 1
ATOM 1413 N N . GLU A 1 178 ? -6.267 15.808 11.952 1.00 87.94 178 GLU A N 1
ATOM 1414 C CA . GLU A 1 178 ? -6.294 16.027 13.393 1.00 87.94 178 GLU A CA 1
ATOM 1415 C C . GLU A 1 178 ? -5.566 14.919 14.157 1.00 87.94 178 GLU A C 1
ATOM 1417 O O . GLU A 1 178 ? -5.090 15.165 15.263 1.00 87.94 178 GLU A O 1
ATOM 1422 N N . SER A 1 179 ? -5.376 13.730 13.569 1.00 85.56 179 SER A N 1
ATOM 1423 C CA . SER A 1 179 ? -4.706 12.609 14.247 1.00 85.56 179 SER A CA 1
ATOM 1424 C C . SER A 1 179 ? -3.258 12.919 14.641 1.00 85.56 179 SER A C 1
ATOM 1426 O O . SER A 1 179 ? -2.745 12.411 15.641 1.00 85.56 179 SER A O 1
ATOM 1428 N N . ALA A 1 180 ? -2.590 13.805 13.893 1.00 82.00 180 ALA A N 1
ATOM 1429 C CA . ALA A 1 180 ? -1.196 14.164 14.122 1.00 82.00 180 ALA A CA 1
ATOM 1430 C C . ALA A 1 180 ? -0.946 14.780 15.509 1.00 82.00 180 ALA A C 1
ATOM 1432 O O . ALA A 1 180 ? 0.144 14.594 16.054 1.00 82.00 180 ALA A O 1
ATOM 1433 N N . GLN A 1 181 ? -1.933 15.474 16.085 1.00 86.19 181 GLN A N 1
ATOM 1434 C CA . GLN A 1 181 ? -1.795 16.118 17.394 1.00 86.19 181 GLN A CA 1
ATOM 1435 C C . GLN A 1 181 ? -1.769 15.105 18.551 1.00 86.19 181 GLN A C 1
ATOM 1437 O O . GLN A 1 181 ? -1.210 15.389 19.608 1.00 86.19 181 GLN A O 1
ATOM 1442 N N . TYR A 1 182 ? -2.319 13.905 18.341 1.00 87.88 182 TYR A N 1
ATOM 1443 C CA . TYR A 1 182 ? -2.430 12.871 19.372 1.00 87.88 182 TYR A CA 1
ATOM 1444 C C . TYR A 1 182 ? -1.244 11.908 19.404 1.00 87.88 182 TYR A C 1
ATOM 1446 O O . TYR A 1 182 ? -1.135 11.112 20.328 1.00 87.88 182 TYR A O 1
ATOM 1454 N N . ARG A 1 183 ? -0.306 12.020 18.456 1.00 79.06 183 ARG A N 1
ATOM 1455 C CA . ARG A 1 183 ? 0.870 11.135 18.363 1.00 79.06 183 ARG A CA 1
ATOM 1456 C C . ARG A 1 183 ? 1.783 11.158 19.592 1.00 79.06 183 ARG A C 1
ATOM 1458 O O . ARG A 1 183 ? 2.498 10.193 19.814 1.00 79.06 183 ARG A O 1
ATOM 1465 N N . ASN A 1 184 ? 1.765 12.251 20.356 1.00 81.56 184 ASN A N 1
ATOM 1466 C CA . ASN A 1 184 ? 2.543 12.418 21.590 1.00 81.56 184 ASN A CA 1
ATOM 1467 C C . ASN A 1 184 ? 1.642 12.484 22.837 1.00 81.56 184 ASN A C 1
ATOM 1469 O O . ASN A 1 184 ? 2.074 12.964 23.883 1.00 81.56 184 ASN A O 1
ATOM 1473 N N . ASN A 1 185 ? 0.368 12.104 22.720 1.00 88.81 185 ASN A N 1
ATOM 1474 C CA . ASN A 1 185 ? -0.553 12.121 23.848 1.00 88.81 185 ASN A CA 1
ATOM 1475 C C . ASN A 1 185 ? -0.259 10.936 24.786 1.00 88.81 185 ASN A C 1
ATOM 1477 O O . ASN A 1 185 ? -0.009 9.824 24.330 1.00 88.81 185 ASN A O 1
ATOM 1481 N N . ASN A 1 186 ? -0.305 11.167 26.101 1.00 90.31 186 ASN A N 1
ATOM 1482 C CA . ASN A 1 186 ? 0.032 10.141 27.095 1.00 90.31 186 ASN A CA 1
ATOM 1483 C C . ASN A 1 186 ? -1.032 9.037 27.225 1.00 90.31 186 ASN A C 1
ATOM 1485 O O . ASN A 1 186 ? -0.705 7.931 27.655 1.00 90.31 186 ASN A O 1
ATOM 1489 N N . TYR A 1 187 ? -2.277 9.336 26.857 1.00 94.56 187 TYR A N 1
ATOM 1490 C CA . TYR A 1 187 ? -3.452 8.496 27.067 1.00 94.56 187 TYR A CA 1
ATOM 1491 C C . TYR A 1 187 ? -3.932 7.805 25.789 1.00 94.56 187 TYR A C 1
ATOM 1493 O O . TYR A 1 187 ? -4.383 6.668 25.832 1.00 94.56 187 TYR A O 1
ATOM 1501 N N . VAL A 1 188 ? -3.807 8.438 24.626 1.00 95.31 188 VAL A N 1
ATOM 1502 C CA . VAL A 1 188 ? -4.203 7.793 23.366 1.00 95.31 188 VAL A CA 1
ATOM 1503 C C . VAL A 1 188 ? -3.223 6.660 23.052 1.00 95.31 188 VAL A C 1
ATOM 1505 O O . VAL A 1 188 ? -2.030 6.903 22.885 1.00 95.31 188 VAL A O 1
ATOM 1508 N N . LYS A 1 189 ? -3.721 5.421 22.979 1.00 95.31 189 LYS A N 1
ATOM 1509 C CA . LYS A 1 189 ? -2.923 4.216 22.673 1.00 95.31 1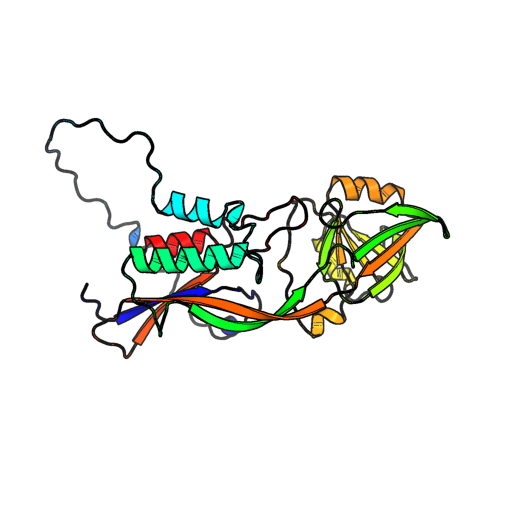89 LYS A CA 1
ATOM 1510 C C . LYS A 1 189 ? -3.301 3.553 21.352 1.00 95.31 189 LYS A C 1
ATOM 1512 O O . LYS A 1 189 ? -2.543 2.730 20.859 1.00 95.31 189 LYS A O 1
ATOM 1517 N N . LEU A 1 190 ? -4.421 3.951 20.753 1.00 96.06 190 LEU A N 1
ATOM 1518 C CA . LEU A 1 190 ? -4.835 3.561 19.407 1.00 96.06 190 LEU A CA 1
ATOM 1519 C C . LEU A 1 190 ? -5.559 4.736 18.748 1.00 96.06 190 LEU A C 1
ATOM 1521 O O . LEU A 1 190 ? -6.397 5.378 19.380 1.00 96.06 190 LEU A O 1
ATOM 1525 N N . ILE A 1 191 ? -5.255 5.011 17.481 1.00 95.75 191 ILE A N 1
ATOM 1526 C CA . ILE A 1 191 ? -5.984 5.992 16.670 1.00 95.75 191 ILE A CA 1
ATOM 1527 C C . ILE A 1 191 ? -6.791 5.263 15.596 1.00 95.75 191 ILE A C 1
ATOM 1529 O O . ILE A 1 191 ? -6.244 4.522 14.782 1.00 95.75 191 ILE A O 1
ATOM 1533 N N . ILE A 1 192 ? -8.089 5.532 15.546 1.00 97.00 192 ILE A N 1
ATOM 1534 C CA . ILE A 1 192 ? -9.001 5.044 14.514 1.00 97.00 192 ILE A CA 1
ATOM 1535 C C . ILE A 1 192 ? -9.493 6.266 13.745 1.00 97.00 192 ILE A C 1
ATOM 1537 O O . ILE A 1 192 ? -10.224 7.081 14.295 1.00 97.00 192 ILE A O 1
ATOM 1541 N N . GLN A 1 193 ? -9.079 6.436 12.491 1.00 95.88 193 GLN A N 1
ATOM 1542 C CA . GLN A 1 193 ? -9.413 7.630 11.703 1.00 95.88 193 GLN A CA 1
ATOM 1543 C C . GLN A 1 193 ? -10.345 7.312 10.525 1.00 95.88 193 GLN A C 1
ATOM 1545 O O . GLN A 1 193 ? -10.257 6.240 9.926 1.00 95.88 193 GLN A O 1
ATOM 1550 N N . LYS A 1 194 ? -11.229 8.240 10.150 1.00 97.12 194 LYS A N 1
ATOM 1551 C CA . LYS A 1 194 ? -12.101 8.076 8.975 1.00 97.12 194 LYS A CA 1
ATOM 1552 C C . LYS A 1 194 ? -11.303 8.131 7.671 1.00 97.12 194 LYS A C 1
ATOM 1554 O O . LYS A 1 194 ? -10.533 9.058 7.431 1.00 97.12 194 LYS A O 1
ATOM 1559 N N . ASN A 1 195 ? -11.545 7.186 6.768 1.00 95.62 195 ASN A N 1
ATOM 1560 C CA . ASN A 1 195 ? -10.980 7.184 5.420 1.00 95.62 195 ASN A CA 1
ATOM 1561 C C . ASN A 1 195 ? -11.940 7.790 4.387 1.00 95.62 195 ASN A C 1
ATOM 1563 O O . ASN A 1 195 ? -12.444 7.090 3.507 1.00 95.62 195 ASN A O 1
ATOM 1567 N N . SER A 1 196 ? -12.201 9.095 4.474 1.00 93.44 196 SER A N 1
ATOM 1568 C CA . SER A 1 196 ? -13.204 9.766 3.626 1.00 93.44 196 SER A CA 1
ATOM 1569 C C . SER A 1 196 ? -12.942 9.636 2.121 1.00 93.44 196 SER A C 1
ATOM 1571 O O . SER A 1 196 ? -13.883 9.594 1.336 1.00 93.44 196 SER A O 1
ATOM 1573 N N . ASN A 1 197 ? -11.672 9.537 1.717 1.00 90.75 197 ASN A N 1
ATOM 1574 C CA . ASN A 1 197 ? -11.269 9.500 0.307 1.00 90.75 197 ASN A CA 1
ATOM 1575 C C . ASN A 1 197 ? -10.901 8.097 -0.187 1.00 90.75 197 ASN A C 1
ATOM 1577 O O . ASN A 1 197 ? -10.353 7.973 -1.281 1.00 90.75 197 ASN A O 1
ATOM 1581 N N . ASN A 1 198 ? -11.140 7.057 0.621 1.00 91.44 198 ASN A N 1
ATOM 1582 C CA . ASN A 1 198 ? -10.722 5.689 0.316 1.00 91.44 198 ASN A CA 1
ATOM 1583 C C . ASN A 1 198 ? -9.237 5.613 -0.101 1.00 91.44 198 ASN A C 1
ATOM 1585 O O . ASN A 1 198 ? -8.869 4.952 -1.070 1.00 91.44 198 ASN A O 1
ATOM 1589 N N . SER A 1 199 ? -8.377 6.364 0.588 1.00 91.62 199 SER A N 1
ATOM 1590 C CA . SER A 1 199 ? -6.944 6.455 0.303 1.00 91.62 199 SER A CA 1
ATOM 1591 C C . SER A 1 199 ? -6.150 5.483 1.168 1.00 91.62 199 SER A C 1
ATOM 1593 O O . SER A 1 199 ? -6.482 5.304 2.338 1.00 91.62 199 SER A O 1
ATOM 1595 N N . ARG A 1 200 ? -5.065 4.925 0.634 1.00 91.69 200 ARG A N 1
ATOM 1596 C CA . ARG A 1 200 ? -4.081 4.149 1.397 1.00 91.69 200 ARG A CA 1
ATOM 1597 C C . ARG A 1 200 ? -2.726 4.844 1.334 1.00 91.69 200 ARG A C 1
ATOM 1599 O O . ARG A 1 200 ? -2.320 5.333 0.281 1.00 91.69 200 ARG A O 1
ATOM 1606 N N . GLY A 1 201 ? -2.055 4.936 2.477 1.00 83.69 201 GLY A N 1
ATOM 1607 C CA . GLY A 1 201 ? -0.660 5.365 2.538 1.00 83.69 201 GLY A CA 1
ATOM 1608 C C . GLY A 1 201 ? 0.269 4.196 2.222 1.00 83.69 201 GLY A C 1
ATOM 1609 O O . GLY A 1 201 ? -0.095 3.046 2.434 1.00 83.69 201 GLY A O 1
ATOM 1610 N N . GLY A 1 202 ? 1.478 4.468 1.733 1.00 73.69 202 GLY A N 1
ATOM 1611 C CA . GLY A 1 202 ? 2.487 3.411 1.651 1.00 73.69 202 GLY A CA 1
ATOM 1612 C C . GLY A 1 202 ? 2.860 2.927 3.055 1.00 73.69 202 GLY A C 1
ATOM 1613 O O . GLY A 1 202 ? 3.151 3.760 3.918 1.00 73.69 202 GLY A O 1
ATOM 1614 N N . SER A 1 203 ? 2.871 1.609 3.269 1.00 67.12 203 SER A N 1
ATOM 1615 C CA . SER A 1 203 ? 3.529 1.009 4.432 1.00 67.12 203 SER A CA 1
ATOM 1616 C C . SER A 1 203 ? 5.038 1.035 4.189 1.00 67.12 203 SER A C 1
ATOM 1618 O O . SER A 1 203 ? 5.537 0.666 3.120 1.00 67.12 203 SER A O 1
ATOM 1620 N N . PHE A 1 204 ? 5.775 1.562 5.161 1.00 68.75 204 PHE A N 1
ATOM 1621 C CA . PHE A 1 204 ? 7.221 1.633 5.088 1.00 68.75 204 PHE A CA 1
ATOM 1622 C C . PHE A 1 204 ? 7.803 1.231 6.428 1.00 68.75 204 PHE A C 1
ATOM 1624 O O . PHE A 1 204 ? 7.690 1.989 7.392 1.00 68.75 204 PHE A O 1
ATOM 1631 N N . TYR A 1 205 ? 8.533 0.118 6.424 1.00 69.06 205 TYR A N 1
ATOM 1632 C CA . TYR A 1 205 ? 9.321 -0.273 7.576 1.00 69.06 205 TYR A CA 1
ATOM 1633 C C . TYR A 1 205 ? 10.282 0.846 7.980 1.00 69.06 205 TYR A C 1
ATOM 1635 O O . TYR A 1 205 ? 11.022 1.405 7.157 1.00 69.06 205 TYR A O 1
ATOM 1643 N N . ASN A 1 206 ? 10.274 1.158 9.268 1.00 69.81 206 ASN A N 1
ATOM 1644 C CA . ASN A 1 206 ? 11.211 2.072 9.891 1.00 69.81 206 ASN A CA 1
ATOM 1645 C C . ASN A 1 206 ? 11.310 1.720 11.377 1.00 69.81 206 ASN A C 1
ATOM 1647 O O . ASN A 1 206 ? 10.300 1.756 12.075 1.00 69.81 206 ASN A O 1
ATOM 1651 N N . ASP A 1 207 ? 12.526 1.458 11.862 1.00 71.12 207 ASP A N 1
ATOM 1652 C CA . ASP A 1 207 ? 12.783 1.052 13.252 1.00 71.12 207 ASP A CA 1
ATOM 1653 C C . ASP A 1 207 ? 12.162 2.016 14.280 1.00 71.12 207 ASP A C 1
ATOM 1655 O O . ASP A 1 207 ? 11.714 1.608 15.347 1.00 71.12 207 ASP A O 1
ATOM 1659 N N . PHE A 1 208 ? 12.087 3.312 13.959 1.00 69.50 208 PHE A N 1
ATOM 1660 C CA . PHE A 1 208 ? 11.489 4.304 14.849 1.00 69.50 208 PHE A CA 1
ATOM 1661 C C . PHE A 1 208 ? 9.963 4.239 14.876 1.00 69.50 208 PHE A C 1
ATOM 1663 O O . PHE A 1 208 ? 9.380 4.583 15.901 1.00 69.50 208 PHE A O 1
ATOM 1670 N N . LEU A 1 209 ? 9.322 3.832 13.772 1.00 68.94 209 LEU A N 1
ATOM 1671 C CA . LEU A 1 209 ? 7.861 3.782 13.659 1.00 68.94 209 LEU A CA 1
ATOM 1672 C C . LEU A 1 209 ? 7.248 2.694 14.543 1.00 68.94 209 LEU A C 1
ATOM 1674 O O . LEU A 1 209 ? 6.119 2.870 14.985 1.00 68.94 209 LEU A O 1
ATOM 1678 N N . GLN A 1 210 ? 8.019 1.668 14.907 1.00 69.31 210 GLN A N 1
ATOM 1679 C CA . GLN A 1 210 ? 7.568 0.607 15.810 1.00 69.31 210 GLN A CA 1
ATOM 1680 C C . GLN A 1 210 ? 7.191 1.115 17.211 1.00 69.31 210 GLN A C 1
ATOM 1682 O O . GLN A 1 210 ? 6.380 0.499 17.888 1.00 69.31 210 GLN A O 1
ATOM 1687 N N . ASN A 1 211 ? 7.703 2.276 17.633 1.00 77.62 211 ASN A N 1
ATOM 1688 C CA . ASN A 1 211 ? 7.371 2.878 18.932 1.00 77.62 211 ASN A CA 1
ATOM 1689 C C . ASN A 1 211 ? 6.205 3.882 18.875 1.00 77.62 211 ASN A C 1
ATOM 1691 O O . ASN A 1 211 ? 5.907 4.533 19.877 1.00 77.62 211 ASN A O 1
ATOM 169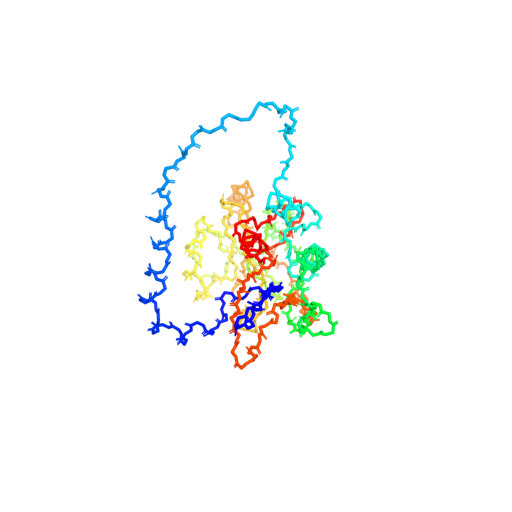5 N N . TYR A 1 212 ? 5.592 4.088 17.707 1.00 85.88 212 TYR A N 1
ATOM 1696 C CA . TYR A 1 212 ? 4.489 5.036 17.563 1.00 85.88 212 TYR A CA 1
ATOM 1697 C C . TYR A 1 212 ? 3.161 4.401 17.967 1.00 85.88 212 TYR A C 1
ATOM 1699 O O . TYR A 1 212 ? 2.991 3.186 17.950 1.00 85.88 212 TYR A O 1
ATOM 1707 N N . ILE A 1 213 ? 2.200 5.260 18.307 1.00 91.25 213 ILE A N 1
ATOM 1708 C CA . ILE A 1 213 ? 0.820 4.847 18.557 1.00 91.25 213 ILE A CA 1
ATOM 1709 C C . ILE A 1 213 ? 0.278 4.156 17.292 1.00 91.25 213 ILE A C 1
ATOM 1711 O O . ILE A 1 213 ? 0.287 4.796 16.228 1.00 91.25 213 ILE A O 1
ATOM 1715 N N . PRO A 1 214 ? -0.195 2.896 17.382 1.00 93.31 214 PRO A N 1
ATOM 1716 C CA . PRO A 1 214 ? -0.809 2.220 16.252 1.00 93.31 214 PRO A CA 1
ATOM 1717 C C . PRO A 1 214 ? -2.022 3.009 15.763 1.00 93.31 214 PRO A C 1
ATOM 1719 O O . PRO A 1 214 ? -2.755 3.647 16.529 1.00 93.31 214 PRO A O 1
ATOM 1722 N N . SER A 1 215 ? -2.221 2.995 14.452 1.00 93.75 215 SER A N 1
ATOM 1723 C CA . SER A 1 215 ? -3.308 3.703 13.801 1.00 93.75 215 SER A CA 1
ATOM 1724 C C . SER A 1 215 ? -3.862 2.935 12.612 1.00 93.75 215 SER A C 1
ATOM 1726 O O . SER A 1 215 ? -3.128 2.368 11.798 1.00 93.75 215 SER A O 1
ATOM 1728 N N . ILE A 1 216 ? -5.183 2.967 12.500 1.00 95.81 216 ILE A N 1
ATOM 1729 C CA . ILE A 1 216 ? -5.943 2.351 11.418 1.00 95.81 216 ILE A CA 1
ATOM 1730 C C . ILE A 1 216 ? -6.882 3.379 10.802 1.00 95.81 216 ILE A C 1
ATOM 1732 O O . ILE A 1 216 ? -7.307 4.329 11.461 1.00 95.81 216 ILE A O 1
ATOM 1736 N N . SER A 1 217 ? -7.224 3.178 9.535 1.00 96.25 217 SER A N 1
ATOM 1737 C CA . SER A 1 217 ? -8.274 3.940 8.871 1.00 96.25 217 SER A CA 1
ATOM 1738 C C . SER A 1 217 ? -9.491 3.058 8.633 1.00 96.25 217 SER A C 1
ATOM 1740 O O . SER A 1 217 ? -9.378 2.028 7.977 1.00 96.25 217 SER A O 1
ATOM 1742 N N . VAL A 1 218 ? -10.655 3.478 9.119 1.00 97.69 218 VAL A N 1
ATOM 1743 C CA . VAL A 1 218 ? -11.947 2.820 8.859 1.00 97.69 218 VAL A CA 1
ATOM 1744 C C . VAL A 1 218 ? -12.620 3.451 7.642 1.00 97.69 218 VAL A C 1
ATOM 1746 O O . VAL A 1 218 ? -12.522 4.663 7.433 1.00 97.69 218 VAL A O 1
ATOM 1749 N N . PHE A 1 219 ? -13.299 2.658 6.813 1.00 96.81 219 PHE A N 1
ATOM 1750 C CA . PHE A 1 219 ? -14.023 3.198 5.655 1.00 96.81 219 PHE A CA 1
ATOM 1751 C C . PHE A 1 219 ? -15.247 4.020 6.083 1.00 96.81 219 PHE A C 1
ATOM 1753 O O . PHE A 1 219 ? -15.712 3.860 7.209 1.00 96.81 219 PHE A O 1
ATOM 1760 N N . PRO A 1 220 ? -15.786 4.910 5.222 1.00 96.12 220 PRO A N 1
ATOM 1761 C CA . PRO A 1 220 ? -16.832 5.849 5.626 1.00 96.12 220 PRO A CA 1
ATOM 1762 C C . PRO A 1 220 ? -18.050 5.187 6.276 1.00 96.12 220 PRO A C 1
ATOM 1764 O O . PRO A 1 220 ? -18.454 5.610 7.348 1.00 96.12 220 PRO A O 1
ATOM 1767 N N . GLU A 1 221 ? -18.581 4.113 5.691 1.00 95.75 221 GLU A N 1
ATOM 1768 C CA . GLU A 1 221 ? -19.715 3.374 6.264 1.00 95.75 221 GLU A CA 1
ATOM 1769 C C . GLU A 1 221 ? -19.363 2.733 7.615 1.00 95.75 221 GLU A C 1
ATOM 1771 O O . GLU A 1 221 ? -20.121 2.823 8.580 1.00 95.75 221 GLU A O 1
ATOM 1776 N N . THR A 1 222 ? -18.174 2.139 7.713 1.00 97.44 222 THR A N 1
ATOM 1777 C CA . THR A 1 222 ? -17.651 1.580 8.960 1.00 97.44 222 THR A CA 1
ATOM 1778 C C . THR A 1 222 ? -17.486 2.649 10.036 1.00 97.44 222 THR A C 1
ATOM 1780 O O . THR A 1 222 ? -17.776 2.383 11.197 1.00 97.44 222 THR A O 1
ATOM 1783 N N . TYR A 1 223 ? -17.060 3.860 9.673 1.00 97.56 223 TYR A N 1
ATOM 1784 C CA . TYR A 1 223 ? -16.941 4.980 10.601 1.00 97.56 223 TYR A CA 1
ATOM 1785 C C . TYR A 1 223 ? -18.301 5.372 11.186 1.00 97.56 223 TYR A C 1
ATOM 1787 O O . TYR A 1 223 ? -18.432 5.456 12.402 1.00 97.56 223 TYR A O 1
ATOM 1795 N N . GLU A 1 224 ? -19.332 5.542 10.355 1.00 96.44 224 GLU A N 1
ATOM 1796 C CA . GLU A 1 224 ? -20.680 5.850 10.861 1.00 96.44 224 GLU A CA 1
ATOM 1797 C C . GLU A 1 224 ? -21.187 4.727 11.788 1.00 96.44 224 GLU A C 1
ATOM 1799 O O . GLU A 1 224 ? -21.771 4.969 12.846 1.00 96.44 224 GLU A O 1
ATOM 1804 N N . ASN A 1 225 ? -20.882 3.472 11.443 1.00 96.69 225 ASN A N 1
ATOM 1805 C CA . ASN A 1 225 ? -21.232 2.314 12.257 1.00 96.69 225 ASN A CA 1
ATOM 1806 C C . ASN A 1 225 ? -20.410 2.187 13.545 1.00 96.69 225 ASN A C 1
ATOM 1808 O O . ASN A 1 225 ? -20.915 1.632 14.511 1.00 96.69 225 ASN A O 1
ATOM 1812 N N . ILE A 1 226 ? -19.165 2.654 13.617 1.00 97.00 226 ILE A N 1
ATOM 1813 C CA . ILE A 1 226 ? -18.363 2.505 14.840 1.00 97.00 226 ILE A CA 1
ATOM 1814 C C . ILE A 1 226 ? -18.773 3.529 15.911 1.00 97.00 226 ILE A C 1
ATOM 1816 O O . ILE A 1 226 ? -18.600 3.286 17.104 1.00 97.00 226 ILE A O 1
ATOM 1820 N N . GLN A 1 227 ? -19.408 4.639 15.516 1.00 97.50 227 GLN A N 1
ATOM 1821 C CA . GLN A 1 227 ? -19.885 5.677 16.438 1.00 97.50 227 GLN A CA 1
ATOM 1822 C C . GLN A 1 227 ? -20.984 5.195 17.405 1.00 97.50 227 GLN A C 1
ATOM 1824 O O . GLN A 1 227 ? -21.075 5.697 18.523 1.00 97.50 227 GLN A O 1
ATOM 1829 N N . LYS A 1 228 ? -21.786 4.177 17.057 1.00 97.38 228 LYS A N 1
ATOM 1830 C CA . LYS A 1 228 ? -22.740 3.559 18.015 1.00 97.38 228 LYS A CA 1
ATOM 1831 C C . LYS A 1 228 ? -22.052 2.802 19.158 1.00 97.38 228 LYS A C 1
ATOM 1833 O O . LYS A 1 228 ? -22.718 2.423 20.118 1.00 97.38 228 LYS A O 1
ATOM 1838 N N . TYR A 1 229 ? -20.744 2.565 19.062 1.00 97.88 229 TYR A N 1
ATOM 1839 C CA . TYR A 1 229 ? -19.967 1.836 20.061 1.00 97.88 229 TYR A CA 1
ATOM 1840 C C . TYR A 1 229 ? -19.120 2.741 20.960 1.00 97.88 229 TYR A C 1
ATOM 1842 O O . TYR A 1 229 ? -18.332 2.232 21.753 1.00 97.88 229 TYR A O 1
ATOM 1850 N N . ILE A 1 230 ? -19.274 4.067 20.889 1.00 97.69 230 ILE A N 1
ATOM 1851 C CA . ILE A 1 230 ? -18.610 4.967 21.841 1.00 97.69 230 ILE A CA 1
ATOM 1852 C C . ILE A 1 230 ? -18.979 4.581 23.281 1.00 97.69 230 ILE A C 1
ATOM 1854 O O . ILE A 1 230 ? -20.146 4.351 23.598 1.00 97.69 230 ILE A O 1
ATOM 1858 N N . GLY A 1 231 ? -17.968 4.493 24.147 1.00 95.81 231 GLY A N 1
ATOM 1859 C CA . GLY A 1 231 ? -18.095 4.023 25.530 1.00 95.81 231 GLY A CA 1
ATOM 1860 C C . GLY A 1 231 ? -17.954 2.506 25.709 1.00 95.81 231 GLY A C 1
ATOM 1861 O O . GLY A 1 231 ? -17.799 2.052 26.840 1.00 95.81 231 GLY A O 1
ATOM 1862 N N . LYS A 1 232 ? -17.960 1.724 24.621 1.00 98.19 232 LYS A N 1
ATOM 1863 C CA . LYS A 1 232 ? -17.548 0.311 24.617 1.00 98.19 232 LYS A CA 1
ATOM 1864 C C . LYS A 1 232 ? -16.030 0.196 24.466 1.00 98.19 232 LYS A C 1
ATOM 1866 O O . LYS A 1 232 ? -15.350 1.198 24.252 1.00 98.19 232 LYS A O 1
ATOM 1871 N N . SER A 1 233 ? -15.493 -1.018 24.548 1.00 98.44 233 SER A N 1
ATOM 1872 C CA . SER A 1 233 ? -14.066 -1.264 24.318 1.00 98.44 233 SER A CA 1
ATOM 1873 C C . SER A 1 233 ? -13.801 -1.719 22.885 1.00 98.44 233 SER A C 1
ATOM 1875 O O . SER A 1 233 ? -14.620 -2.409 22.286 1.00 98.44 233 SER A O 1
ATOM 1877 N N . ILE A 1 234 ? -12.638 -1.366 22.348 1.00 98.38 234 ILE A N 1
ATOM 1878 C CA . ILE A 1 234 ? -12.071 -1.921 21.121 1.00 98.38 234 ILE A CA 1
ATOM 1879 C C . ILE A 1 234 ? -10.874 -2.782 21.496 1.00 98.38 234 ILE A C 1
ATOM 1881 O O . ILE A 1 234 ? -10.001 -2.331 22.244 1.00 98.38 234 ILE A O 1
ATOM 1885 N N . ARG A 1 235 ? -10.819 -3.997 20.951 1.00 98.56 235 ARG A N 1
ATOM 1886 C CA . ARG A 1 235 ? -9.636 -4.851 20.984 1.00 98.56 235 ARG A CA 1
ATOM 1887 C C . ARG A 1 235 ? -8.967 -4.851 19.618 1.00 98.56 235 ARG A C 1
ATOM 1889 O O . ARG A 1 235 ? -9.614 -5.193 18.634 1.00 98.56 235 ARG A O 1
ATOM 1896 N N . LEU A 1 236 ? -7.697 -4.461 19.582 1.00 98.25 236 LEU A N 1
ATOM 1897 C CA . LEU A 1 236 ? -6.816 -4.624 18.428 1.00 98.25 236 LEU A CA 1
ATOM 1898 C C . LEU A 1 236 ? -5.776 -5.673 18.800 1.00 98.25 236 LEU A C 1
ATOM 1900 O O . LEU A 1 236 ? -5.062 -5.490 19.783 1.00 98.25 236 LEU A O 1
ATOM 1904 N N . ASP A 1 237 ? -5.699 -6.733 18.012 1.00 97.44 237 ASP A N 1
ATOM 1905 C CA . ASP A 1 237 ? -4.586 -7.677 18.040 1.00 97.44 237 ASP A CA 1
ATOM 1906 C C . ASP A 1 237 ? -3.902 -7.614 16.677 1.00 97.44 237 ASP A C 1
ATOM 1908 O O . ASP A 1 237 ? -4.590 -7.709 15.661 1.00 97.44 237 ASP A O 1
ATOM 1912 N N . ALA A 1 238 ? -2.596 -7.376 16.640 1.00 95.25 238 ALA A N 1
ATOM 1913 C CA . ALA A 1 238 ? -1.814 -7.300 15.416 1.00 95.25 238 ALA A CA 1
ATOM 1914 C C . ALA A 1 238 ? -0.423 -7.898 15.646 1.00 95.25 238 ALA A C 1
ATOM 1916 O O . ALA A 1 238 ? 0.319 -7.426 16.505 1.00 95.25 238 ALA A O 1
ATOM 1917 N N . ASP A 1 239 ? -0.080 -8.900 14.842 1.00 93.75 239 ASP A N 1
ATOM 1918 C CA . ASP A 1 239 ? 1.256 -9.498 14.737 1.00 93.75 239 ASP A CA 1
ATOM 1919 C C . ASP A 1 239 ? 1.814 -9.177 13.340 1.00 93.75 239 ASP A C 1
ATOM 1921 O O . ASP A 1 239 ? 1.235 -9.577 12.323 1.00 93.75 239 ASP A O 1
ATOM 1925 N N . ILE A 1 240 ? 2.869 -8.357 13.290 1.00 90.31 240 ILE A N 1
ATOM 1926 C CA . ILE A 1 240 ? 3.424 -7.756 12.075 1.00 90.31 240 ILE A CA 1
ATOM 1927 C C . ILE A 1 240 ? 4.783 -8.380 11.767 1.00 90.31 240 ILE A C 1
ATOM 1929 O O . ILE A 1 240 ? 5.805 -8.075 12.383 1.00 90.31 240 ILE A O 1
ATOM 1933 N N . ASP A 1 241 ? 4.821 -9.191 10.714 1.00 88.44 241 ASP A N 1
ATOM 1934 C CA . ASP A 1 241 ? 6.059 -9.817 10.275 1.00 88.44 241 ASP A CA 1
ATOM 1935 C C . ASP A 1 241 ? 6.976 -8.784 9.594 1.00 88.44 241 ASP A C 1
ATOM 1937 O O . ASP A 1 241 ? 6.561 -8.002 8.732 1.00 88.44 241 ASP A O 1
ATOM 1941 N N . ILE A 1 242 ? 8.258 -8.775 9.970 1.00 87.62 242 ILE A N 1
ATOM 1942 C CA . ILE A 1 242 ? 9.288 -7.933 9.349 1.00 87.62 242 ILE A CA 1
ATOM 1943 C C . ILE A 1 242 ? 10.253 -8.830 8.590 1.00 87.62 242 ILE A C 1
ATOM 1945 O O . ILE A 1 242 ? 10.959 -9.647 9.182 1.00 87.62 242 ILE A O 1
ATOM 1949 N N . GLU A 1 243 ? 10.350 -8.613 7.284 1.00 87.38 243 GLU A N 1
ATOM 1950 C CA . GLU A 1 243 ? 11.157 -9.450 6.401 1.00 87.38 243 GLU A CA 1
ATOM 1951 C C . GLU A 1 243 ? 12.121 -8.615 5.559 1.00 87.38 243 GLU A C 1
ATOM 1953 O O . GLU A 1 243 ? 11.822 -7.483 5.173 1.00 87.38 243 GLU A O 1
ATOM 1958 N N . ASP A 1 244 ? 13.293 -9.184 5.265 1.00 89.19 244 ASP A N 1
ATOM 1959 C CA . ASP A 1 244 ? 14.199 -8.657 4.249 1.00 89.19 244 ASP A CA 1
ATOM 1960 C C . ASP A 1 244 ? 13.703 -9.077 2.866 1.00 89.19 244 ASP A C 1
ATOM 1962 O O . ASP A 1 244 ? 13.711 -10.256 2.513 1.00 89.19 244 ASP A O 1
ATOM 1966 N N . GLU A 1 245 ? 13.321 -8.098 2.054 1.00 88.38 245 GLU A N 1
ATOM 1967 C CA . GLU A 1 245 ? 12.750 -8.336 0.739 1.00 88.38 245 GLU A CA 1
ATOM 1968 C C . GLU A 1 245 ? 13.658 -7.822 -0.379 1.00 88.38 245 GLU A C 1
ATOM 1970 O O . GLU A 1 245 ? 14.222 -6.722 -0.312 1.00 88.38 245 GLU A O 1
ATOM 1975 N N . ILE A 1 246 ? 13.792 -8.620 -1.441 1.00 91.06 246 ILE A N 1
ATOM 1976 C CA . ILE A 1 246 ? 14.527 -8.231 -2.644 1.00 91.06 246 ILE A CA 1
ATOM 1977 C C . ILE A 1 246 ? 13.628 -7.348 -3.508 1.00 91.06 246 ILE A C 1
ATOM 1979 O O . ILE A 1 246 ? 12.604 -7.783 -4.025 1.00 91.06 246 ILE A O 1
ATOM 1983 N N . GLN A 1 247 ? 14.062 -6.113 -3.718 1.00 91.81 247 GLN A N 1
ATOM 1984 C CA . GLN A 1 247 ? 13.420 -5.127 -4.576 1.00 91.81 247 GLN A CA 1
ATOM 1985 C C . GLN A 1 247 ? 14.232 -4.934 -5.859 1.00 91.81 247 GLN A C 1
ATOM 1987 O O . GLN A 1 247 ? 15.444 -5.172 -5.890 1.00 91.81 247 GLN A O 1
ATOM 1992 N N . LYS A 1 248 ? 13.572 -4.490 -6.932 1.00 94.56 248 LYS A N 1
ATOM 1993 C CA . LYS A 1 248 ? 14.161 -4.373 -8.273 1.00 94.56 248 LYS A CA 1
ATOM 1994 C C . LYS A 1 248 ? 14.081 -2.927 -8.760 1.00 94.56 248 LYS A C 1
ATOM 1996 O O . LYS A 1 248 ? 13.016 -2.338 -8.777 1.00 94.56 248 LYS A O 1
ATOM 2001 N N . ASN A 1 249 ? 15.187 -2.336 -9.194 1.00 96.88 249 ASN A N 1
ATOM 2002 C CA . ASN A 1 249 ? 15.134 -1.173 -10.084 1.00 96.88 249 ASN A CA 1
ATOM 2003 C C . ASN A 1 249 ? 15.338 -1.648 -11.520 1.00 96.88 249 ASN A C 1
ATOM 2005 O O . ASN A 1 249 ? 16.098 -2.588 -11.743 1.00 96.88 249 ASN A O 1
ATOM 2009 N N . ILE A 1 250 ? 14.712 -0.977 -12.480 1.00 98.06 250 ILE A N 1
ATOM 2010 C CA . ILE A 1 250 ? 14.855 -1.273 -13.906 1.00 98.06 250 ILE A CA 1
ATOM 2011 C C . ILE A 1 250 ? 15.646 -0.144 -14.561 1.00 98.06 250 ILE A C 1
ATOM 2013 O O . ILE A 1 250 ? 15.278 1.024 -14.441 1.00 98.06 250 ILE A O 1
ATOM 2017 N N . ALA A 1 251 ? 16.767 -0.475 -15.200 1.00 97.69 251 ALA A N 1
ATOM 2018 C CA . ALA A 1 251 ? 17.723 0.494 -15.717 1.00 97.69 251 ALA A CA 1
ATOM 2019 C C . ALA A 1 251 ? 18.168 0.176 -17.150 1.00 97.69 251 ALA A C 1
ATOM 2021 O O . ALA A 1 251 ? 18.835 -0.831 -17.402 1.00 97.69 251 ALA A O 1
ATOM 2022 N N . GLY A 1 252 ? 17.845 1.086 -18.069 1.00 96.38 252 GLY A N 1
ATOM 2023 C CA . GLY A 1 252 ? 18.257 1.063 -19.470 1.00 96.38 252 GLY A CA 1
ATOM 2024 C C . GLY A 1 252 ? 19.189 2.229 -19.796 1.00 96.38 252 GLY A C 1
ATOM 2025 O O . GLY A 1 252 ? 19.210 3.241 -19.090 1.00 96.38 252 GLY A O 1
ATOM 2026 N N . VAL A 1 253 ? 19.986 2.093 -20.853 1.00 95.12 253 VAL A N 1
ATOM 2027 C CA . VAL A 1 253 ? 20.987 3.084 -21.252 1.00 95.12 253 VAL A CA 1
ATOM 2028 C C . VAL A 1 253 ? 20.997 3.310 -22.763 1.00 95.12 253 VAL A C 1
ATOM 2030 O O . VAL A 1 253 ? 20.988 2.368 -23.551 1.00 95.12 253 VAL A O 1
ATOM 2033 N N . ILE A 1 254 ? 21.093 4.581 -23.157 1.00 92.25 254 ILE A N 1
ATOM 2034 C CA . ILE A 1 254 ? 21.531 5.007 -24.489 1.00 92.25 254 ILE A CA 1
ATOM 2035 C C . ILE A 1 254 ? 22.978 5.460 -24.332 1.00 92.25 254 ILE A C 1
ATOM 2037 O O . ILE A 1 254 ? 23.253 6.497 -23.718 1.00 92.25 254 ILE A O 1
ATOM 2041 N N . LYS A 1 255 ? 23.924 4.664 -24.835 1.00 88.12 255 LYS A N 1
ATOM 2042 C CA . LYS A 1 255 ? 25.352 4.988 -24.742 1.00 88.12 255 LYS A CA 1
ATOM 2043 C C . LYS A 1 255 ? 25.673 6.173 -25.645 1.00 88.12 255 LYS A C 1
ATOM 2045 O O . LYS A 1 255 ? 25.408 6.131 -26.842 1.00 88.12 255 LYS A O 1
ATOM 2050 N N . GLY A 1 256 ? 26.259 7.212 -25.059 1.00 85.62 256 GLY A N 1
ATOM 2051 C CA . GLY A 1 256 ? 26.818 8.312 -25.830 1.00 85.62 256 GLY A CA 1
ATOM 2052 C C . GLY A 1 256 ? 28.258 8.037 -26.244 1.00 85.62 256 GLY A C 1
ATOM 2053 O O . GLY A 1 256 ? 28.935 7.190 -25.662 1.00 85.62 256 GLY A O 1
ATOM 2054 N N . GLU A 1 257 ? 28.751 8.816 -27.203 1.00 82.75 257 GLU A N 1
ATOM 2055 C CA . GLU A 1 257 ? 30.150 8.762 -27.652 1.00 82.75 257 GLU A CA 1
ATOM 2056 C C . GLU A 1 257 ? 31.132 9.129 -26.521 1.00 82.75 257 GLU A C 1
ATOM 2058 O O . GLU A 1 257 ? 32.261 8.641 -26.479 1.00 82.75 257 GLU A O 1
ATOM 2063 N N . ASN A 1 258 ? 30.688 9.959 -25.566 1.00 74.44 258 ASN A N 1
ATOM 2064 C CA . ASN A 1 258 ? 31.434 10.320 -24.365 1.00 74.44 258 ASN A CA 1
ATOM 2065 C C . ASN A 1 258 ? 30.717 9.827 -23.095 1.00 74.44 258 ASN A C 1
ATOM 2067 O O . ASN A 1 258 ? 29.679 10.360 -22.698 1.00 74.44 258 ASN A O 1
ATOM 2071 N N . SER A 1 259 ? 31.319 8.849 -22.414 1.00 71.69 259 SER A N 1
ATOM 2072 C CA . SER A 1 259 ? 30.780 8.227 -21.198 1.00 71.69 259 SER A CA 1
ATOM 2073 C C . SER A 1 259 ? 31.248 8.874 -19.886 1.00 71.69 259 SER A C 1
ATOM 2075 O O . SER A 1 259 ? 30.983 8.333 -18.815 1.00 71.69 259 SER A O 1
ATOM 2077 N N . SER A 1 260 ? 31.953 10.012 -19.933 1.00 79.38 260 SER A N 1
ATOM 2078 C CA . SER A 1 260 ? 32.433 10.706 -18.721 1.00 79.38 260 SER A CA 1
ATOM 2079 C C . SER A 1 260 ? 31.319 11.384 -17.917 1.00 79.38 260 SER A C 1
ATOM 2081 O O . SER A 1 260 ? 31.492 11.642 -16.730 1.00 79.38 260 SER A O 1
ATOM 2083 N N . ASN A 1 261 ? 30.172 11.659 -18.546 1.00 80.38 261 ASN A N 1
ATOM 2084 C CA . ASN A 1 261 ? 29.000 12.256 -17.914 1.00 80.38 261 ASN A CA 1
ATOM 2085 C C . ASN A 1 261 ? 27.730 11.551 -18.399 1.00 80.38 261 ASN A C 1
ATOM 2087 O O . ASN A 1 261 ? 27.610 11.239 -19.585 1.00 80.38 261 ASN A O 1
ATOM 2091 N N . ALA A 1 262 ? 26.767 11.359 -17.495 1.00 86.81 262 ALA A N 1
ATOM 2092 C CA . ALA A 1 262 ? 25.468 10.781 -17.816 1.00 86.81 262 ALA A CA 1
ATOM 2093 C C . ALA A 1 262 ? 24.321 11.700 -17.378 1.00 86.81 262 ALA A C 1
ATOM 2095 O O . ALA A 1 262 ? 24.397 12.334 -16.322 1.00 86.81 262 ALA A O 1
ATOM 2096 N N . LEU A 1 263 ? 23.252 11.750 -18.176 1.00 90.06 263 LEU A N 1
ATOM 2097 C CA . LEU A 1 263 ? 21.957 12.265 -17.735 1.00 90.06 263 LEU A CA 1
ATOM 2098 C C . LEU A 1 263 ? 21.111 11.093 -17.241 1.00 90.06 263 LEU A C 1
ATOM 2100 O O . LEU A 1 263 ? 20.923 10.129 -17.977 1.00 90.06 263 LEU A O 1
ATOM 2104 N N . VAL A 1 264 ? 20.591 11.186 -16.017 1.00 91.75 264 VAL A N 1
ATOM 2105 C CA . VAL A 1 264 ? 19.662 10.192 -15.468 1.00 91.75 264 VAL A CA 1
ATOM 2106 C C . VAL A 1 264 ? 18.255 10.776 -15.471 1.00 91.75 264 VAL A C 1
ATOM 2108 O O . VAL A 1 264 ? 18.021 11.808 -14.840 1.00 91.75 264 VAL A O 1
ATOM 2111 N N . ILE A 1 265 ? 17.332 10.110 -16.160 1.00 93.44 265 ILE A N 1
ATOM 2112 C CA . ILE A 1 265 ? 15.892 10.373 -16.082 1.00 93.44 265 ILE A CA 1
ATOM 2113 C C . ILE A 1 265 ? 15.281 9.242 -15.260 1.00 93.44 265 ILE A C 1
ATOM 2115 O O . ILE A 1 265 ? 15.624 8.077 -15.459 1.00 93.44 265 ILE A O 1
ATOM 2119 N N . SER A 1 266 ? 14.423 9.577 -14.295 1.00 95.38 266 SER A N 1
ATOM 2120 C CA . SER A 1 266 ? 13.890 8.576 -13.374 1.00 95.38 266 SER A CA 1
ATOM 2121 C C . SER A 1 266 ? 12.421 8.752 -13.043 1.00 95.38 266 SER A C 1
ATOM 2123 O O . SER A 1 266 ? 11.962 9.874 -12.831 1.00 95.38 266 SER A O 1
ATOM 2125 N N . ALA A 1 267 ? 11.753 7.621 -12.853 1.00 96.38 267 ALA A N 1
ATOM 2126 C CA . ALA A 1 267 ? 10.428 7.496 -12.260 1.00 96.38 267 ALA A CA 1
ATOM 2127 C C . ALA A 1 267 ? 10.445 6.374 -11.206 1.00 96.38 267 ALA A C 1
ATOM 2129 O O . ALA A 1 267 ? 11.489 5.767 -10.954 1.00 96.38 267 ALA A O 1
ATOM 2130 N N . HIS A 1 268 ? 9.309 6.093 -10.576 1.00 96.44 268 HIS A N 1
ATOM 2131 C CA . HIS A 1 268 ? 9.138 4.881 -9.777 1.00 96.44 268 HIS A CA 1
ATOM 2132 C C . HIS A 1 268 ? 7.879 4.147 -10.214 1.00 96.44 268 HIS A C 1
ATOM 2134 O O . HIS A 1 268 ? 6.911 4.785 -10.625 1.00 96.44 268 HIS A O 1
ATOM 2140 N N . TYR A 1 269 ? 7.921 2.819 -10.176 1.00 96.50 269 TYR A N 1
ATOM 2141 C CA . TYR A 1 269 ? 6.820 1.995 -10.662 1.00 96.50 269 TYR A CA 1
ATOM 2142 C C . TYR A 1 269 ? 5.989 1.383 -9.536 1.00 96.50 269 TYR A C 1
ATOM 2144 O O . TYR A 1 269 ? 4.886 0.924 -9.813 1.00 96.50 269 TYR A O 1
ATOM 2152 N N . ASP A 1 270 ? 6.444 1.398 -8.283 1.00 94.94 270 ASP A N 1
ATOM 2153 C CA . ASP A 1 270 ? 5.597 1.001 -7.161 1.00 94.94 270 ASP A CA 1
ATOM 2154 C C . ASP A 1 270 ? 4.433 1.958 -6.941 1.00 94.94 270 ASP A C 1
ATOM 2156 O O . ASP A 1 270 ? 4.470 3.142 -7.293 1.00 94.94 270 ASP A O 1
ATOM 2160 N N . HIS A 1 271 ? 3.405 1.424 -6.296 1.00 95.12 271 HIS A N 1
ATOM 2161 C CA . HIS A 1 271 ? 2.418 2.218 -5.589 1.00 95.12 271 HIS A CA 1
ATOM 2162 C C . HIS A 1 271 ? 1.968 1.465 -4.326 1.00 95.12 271 HIS A C 1
ATOM 2164 O O . HIS A 1 271 ? 2.670 0.582 -3.843 1.00 95.12 271 HIS A O 1
ATOM 2170 N N . VAL A 1 272 ? 0.834 1.836 -3.733 1.00 93.88 272 VAL A N 1
ATOM 2171 C CA . VAL A 1 272 ? 0.407 1.326 -2.422 1.00 93.88 272 VAL A CA 1
ATOM 2172 C C . VAL A 1 272 ? -0.296 -0.036 -2.478 1.00 93.88 272 VAL A C 1
ATOM 2174 O O . VAL A 1 272 ? -0.783 -0.491 -1.451 1.00 93.88 272 VAL A O 1
ATOM 2177 N N . GLY A 1 273 ? -0.356 -0.709 -3.631 1.00 94.62 273 GLY A N 1
ATOM 2178 C CA . GLY A 1 273 ? -0.878 -2.075 -3.753 1.00 94.62 273 GLY A CA 1
ATOM 2179 C C . GLY A 1 273 ? -2.392 -2.202 -3.576 1.00 94.62 273 GLY A C 1
ATOM 2180 O O . GLY A 1 273 ? -3.160 -1.298 -3.914 1.00 94.62 273 GLY A O 1
ATOM 2181 N N . ASN A 1 274 ? -2.810 -3.340 -3.029 1.00 94.75 274 ASN A N 1
ATOM 2182 C CA . ASN A 1 274 ? -4.198 -3.700 -2.753 1.00 94.75 274 ASN A CA 1
ATOM 2183 C C . ASN A 1 274 ? -4.366 -4.245 -1.321 1.00 94.75 274 ASN A C 1
ATOM 2185 O O . ASN A 1 274 ? -3.397 -4.698 -0.711 1.00 94.75 274 ASN A O 1
ATOM 2189 N N . VAL A 1 275 ? -5.591 -4.178 -0.788 1.00 93.62 275 VAL A N 1
ATOM 2190 C CA . VAL A 1 275 ? -6.014 -4.838 0.464 1.00 93.62 275 VAL A CA 1
ATOM 2191 C C . VAL A 1 275 ? -7.463 -5.283 0.301 1.00 93.62 275 VAL A C 1
ATOM 2193 O O . VAL A 1 275 ? -8.320 -4.468 -0.055 1.00 93.62 275 VAL A O 1
ATOM 2196 N N . GLY A 1 276 ? -7.745 -6.562 0.562 1.00 91.38 276 GLY A N 1
ATOM 2197 C CA . GLY A 1 276 ? -9.037 -7.158 0.214 1.00 91.38 276 GLY A CA 1
ATOM 2198 C C . GLY A 1 276 ? -9.354 -6.918 -1.266 1.00 91.38 276 GLY A C 1
ATOM 2199 O O . GLY A 1 276 ? -8.473 -7.027 -2.118 1.00 91.38 276 GLY A O 1
ATOM 2200 N N . ASP A 1 277 ? -10.582 -6.489 -1.553 1.00 91.56 277 ASP A N 1
ATOM 2201 C CA . ASP A 1 277 ? -11.046 -6.219 -2.923 1.00 91.56 277 ASP A CA 1
ATOM 2202 C C . ASP A 1 277 ? -10.654 -4.826 -3.454 1.00 91.56 277 ASP A C 1
ATOM 2204 O O . ASP A 1 277 ? -11.016 -4.444 -4.568 1.00 91.56 277 ASP A O 1
ATOM 2208 N N . LYS A 1 278 ? -9.949 -4.011 -2.657 1.00 94.44 278 LYS A N 1
ATOM 2209 C CA . LYS A 1 278 ? -9.608 -2.632 -3.027 1.00 94.44 278 LYS A CA 1
ATOM 2210 C C . LYS A 1 278 ? -8.214 -2.570 -3.634 1.00 94.44 278 LYS A C 1
ATOM 2212 O O . LYS A 1 278 ? -7.238 -2.965 -3.001 1.00 94.44 278 LYS A O 1
ATOM 2217 N N . ILE A 1 279 ? -8.123 -1.998 -4.835 1.00 96.38 279 ILE A N 1
ATOM 2218 C CA . ILE A 1 279 ? -6.869 -1.789 -5.568 1.00 96.38 279 ILE A CA 1
ATOM 2219 C C . ILE A 1 279 ? -6.614 -0.290 -5.722 1.00 96.38 279 ILE A C 1
ATOM 2221 O O . ILE A 1 279 ? -7.408 0.429 -6.335 1.00 96.38 279 ILE A O 1
ATOM 2225 N N . TRP A 1 280 ? -5.466 0.182 -5.242 1.00 96.81 280 TRP A N 1
ATOM 2226 C CA . TRP A 1 280 ? -4.993 1.532 -5.529 1.00 96.81 280 TRP A CA 1
ATOM 2227 C C . TRP A 1 280 ? -4.111 1.487 -6.767 1.00 96.81 280 TRP A C 1
ATOM 2229 O O . TRP A 1 280 ? -2.966 1.060 -6.723 1.00 96.81 280 TRP A O 1
ATOM 2239 N N . ARG A 1 281 ? -4.652 1.915 -7.908 1.00 97.06 281 ARG A N 1
ATOM 2240 C CA . ARG A 1 281 ? -4.010 1.704 -9.216 1.00 97.06 281 ARG A CA 1
ATOM 2241 C C . ARG A 1 281 ? -2.795 2.593 -9.485 1.00 97.06 281 ARG A C 1
ATOM 2243 O O . ARG A 1 281 ? -2.046 2.309 -10.411 1.00 97.06 281 ARG A O 1
ATOM 2250 N N . GLY A 1 282 ? -2.591 3.676 -8.735 1.00 96.19 282 GLY A N 1
ATOM 2251 C CA . GLY A 1 282 ? -1.395 4.520 -8.863 1.00 96.19 282 GLY A CA 1
ATOM 2252 C C . GLY A 1 282 ? -1.164 5.094 -10.262 1.00 96.19 282 GLY A C 1
ATOM 2253 O O . GLY A 1 282 ? -0.033 5.080 -10.745 1.00 96.19 282 GLY A O 1
ATOM 2254 N N . ALA A 1 283 ? -2.227 5.533 -10.945 1.00 97.25 283 ALA A N 1
ATOM 2255 C CA . ALA A 1 283 ? -2.126 6.088 -12.296 1.00 97.25 283 ALA A CA 1
ATOM 2256 C C . ALA A 1 283 ? -1.267 7.361 -12.314 1.00 97.25 283 ALA A C 1
ATOM 2258 O O . ALA A 1 283 ? -0.315 7.453 -13.077 1.00 97.25 283 ALA A O 1
ATOM 2259 N N . LEU A 1 284 ? -1.569 8.310 -11.422 1.00 95.69 284 LEU A N 1
ATOM 2260 C CA . LEU A 1 284 ? -0.812 9.557 -11.275 1.00 95.69 284 LEU A CA 1
ATOM 2261 C C . LEU A 1 284 ? 0.464 9.387 -10.434 1.00 95.69 284 LEU A C 1
ATOM 2263 O O . LEU A 1 284 ? 1.447 10.088 -10.645 1.00 95.69 284 LEU A O 1
ATOM 2267 N N . ASP A 1 285 ? 0.441 8.468 -9.469 1.00 93.38 285 ASP A N 1
ATOM 2268 C CA . ASP A 1 285 ? 1.549 8.191 -8.552 1.00 93.38 285 ASP A CA 1
ATOM 2269 C C . ASP A 1 285 ? 1.918 6.702 -8.648 1.00 93.38 285 ASP A C 1
ATOM 2271 O O . ASP A 1 285 ? 1.307 5.865 -8.001 1.00 93.38 285 ASP A O 1
ATOM 2275 N N . ASN A 1 286 ? 2.837 6.292 -9.516 1.00 96.62 286 ASN A N 1
ATOM 2276 C CA . ASN A 1 286 ? 3.534 7.113 -10.510 1.00 96.62 286 ASN A CA 1
ATOM 2277 C C . ASN A 1 286 ? 3.646 6.402 -11.865 1.00 96.62 286 ASN A C 1
ATOM 2279 O O . ASN A 1 286 ? 4.636 6.540 -12.586 1.00 96.62 286 ASN A O 1
ATOM 2283 N N . ALA A 1 287 ? 2.607 5.650 -12.242 1.00 98.25 287 ALA A N 1
ATOM 2284 C CA . ALA A 1 287 ? 2.562 5.025 -13.561 1.00 98.25 287 ALA A CA 1
ATOM 2285 C C . ALA A 1 287 ? 2.682 6.077 -14.679 1.00 98.25 287 ALA A C 1
ATOM 2287 O O . ALA A 1 287 ? 3.405 5.856 -15.645 1.00 98.25 287 ALA A O 1
ATOM 2288 N N . SER A 1 288 ? 2.089 7.263 -14.512 1.00 98.12 288 SER A N 1
ATOM 2289 C CA . SER A 1 288 ? 2.209 8.371 -15.463 1.00 98.12 288 SER A CA 1
ATOM 2290 C C . SER A 1 288 ? 3.649 8.834 -15.677 1.00 98.12 288 SER A C 1
ATOM 2292 O O . SER A 1 288 ? 4.018 9.147 -16.805 1.00 98.12 288 SER A O 1
ATOM 2294 N N . GLY A 1 289 ? 4.480 8.874 -14.629 1.00 97.62 289 GLY A N 1
ATOM 2295 C CA . GLY A 1 289 ? 5.890 9.243 -14.765 1.00 97.62 289 GLY A CA 1
ATOM 2296 C C . GLY A 1 289 ? 6.702 8.175 -15.491 1.00 97.62 289 GLY A C 1
ATOM 2297 O O . GLY A 1 289 ? 7.575 8.514 -16.286 1.00 97.62 289 GLY A O 1
ATOM 2298 N N . VAL A 1 290 ? 6.384 6.895 -15.267 1.00 98.31 290 VAL A N 1
ATOM 2299 C CA . VAL A 1 290 ? 6.971 5.781 -16.030 1.00 98.31 290 VAL A CA 1
ATOM 2300 C C . VAL A 1 290 ? 6.587 5.889 -17.504 1.00 98.31 290 VAL A C 1
ATOM 2302 O O . VAL A 1 290 ? 7.468 5.867 -18.356 1.00 98.31 290 VAL A O 1
ATOM 2305 N N . CYS A 1 291 ? 5.302 6.088 -17.800 1.00 98.19 291 CYS A N 1
ATOM 2306 C CA . CYS A 1 291 ? 4.788 6.209 -19.166 1.00 98.19 291 CYS A CA 1
ATOM 2307 C C . CYS A 1 291 ? 5.409 7.404 -19.904 1.00 98.19 291 CYS A C 1
ATOM 2309 O O . CYS A 1 291 ? 5.879 7.262 -21.026 1.00 98.19 291 CYS A O 1
ATOM 2311 N N . ALA A 1 292 ? 5.490 8.570 -19.256 1.00 96.75 292 ALA A N 1
ATOM 2312 C CA . ALA A 1 292 ? 6.125 9.749 -19.843 1.00 96.75 292 ALA A CA 1
ATOM 2313 C C . ALA A 1 292 ? 7.620 9.533 -20.129 1.00 96.75 292 ALA A C 1
ATOM 2315 O O . ALA A 1 292 ? 8.144 10.058 -21.106 1.00 96.75 292 ALA A O 1
ATOM 2316 N N . MET A 1 293 ? 8.313 8.771 -19.279 1.00 95.69 293 MET A N 1
ATOM 2317 C CA . MET A 1 293 ? 9.720 8.437 -19.486 1.00 95.69 293 MET A CA 1
ATOM 2318 C C . MET A 1 293 ? 9.909 7.426 -20.626 1.00 95.69 293 MET A C 1
ATOM 2320 O O . MET A 1 293 ? 10.856 7.575 -21.388 1.00 95.69 293 MET A O 1
ATOM 2324 N N . LEU A 1 294 ? 9.026 6.427 -20.743 1.00 96.38 294 LEU A N 1
ATOM 2325 C CA . LEU A 1 294 ? 9.038 5.453 -21.840 1.00 96.38 294 LEU A CA 1
ATOM 2326 C C . LEU A 1 294 ? 8.757 6.113 -23.194 1.00 96.38 294 LEU A C 1
ATOM 2328 O O . LEU A 1 294 ? 9.435 5.805 -24.163 1.00 96.38 294 LEU A O 1
ATOM 2332 N N . GLU A 1 295 ? 7.799 7.039 -23.246 1.00 95.00 295 GLU A N 1
ATOM 2333 C CA . GLU A 1 295 ? 7.430 7.761 -24.472 1.00 95.00 295 GLU A CA 1
ATOM 2334 C C . GLU A 1 295 ? 8.526 8.737 -24.939 1.00 95.00 295 GLU A C 1
ATOM 2336 O O . GLU A 1 295 ? 8.655 9.019 -26.125 1.00 95.00 295 GLU A O 1
ATOM 2341 N N . ALA A 1 296 ? 9.313 9.284 -24.008 1.00 90.69 296 ALA A N 1
ATOM 2342 C CA . ALA A 1 296 ? 10.349 10.271 -24.315 1.00 90.69 296 ALA A CA 1
ATOM 2343 C C . ALA A 1 296 ? 11.696 9.669 -24.762 1.00 90.69 296 ALA A C 1
ATOM 2345 O O . ALA A 1 296 ? 12.600 10.436 -25.108 1.00 90.69 296 ALA A O 1
ATOM 2346 N N . ALA A 1 297 ? 11.859 8.348 -24.671 1.00 86.69 297 ALA A N 1
ATOM 2347 C CA . ALA A 1 297 ? 13.109 7.627 -24.915 1.00 86.69 297 ALA A CA 1
ATOM 2348 C C . ALA A 1 297 ? 13.247 7.165 -26.367 1.00 86.69 297 ALA A C 1
ATOM 2350 O O . ALA A 1 297 ? 14.374 7.314 -26.895 1.00 86.69 297 ALA A O 1
#

Foldseek 3Di:
DADQFKAKEKAFLDDDPPPCPCVVVPPCPVPVVVPVVVVVPPPDDDDDDDDDDDDDDDDDDDDPLRVLLPLLLDVCLQQLARPDSSVVSNLVVLQVLCVVVPFAQPPPGQKDKDKDKFKDFDQVQKWKFWDDPNDTPDTDGEQPFKHWPADAQDKDKAAEACDDDPAAHEHEEEDPVVVVVCFPPPRDQEYEYEPAPVDHDAGHDDPVSNPTRTYMYTYPVSSVVCVVRHRTIMIIGHDIDMDIDMGIMGMTMDHHPDHPDYHYQYDYSHGRGGIDPDGDSCSVVPSVSSSVSSVVD